Protein AF-A0A9W8I580-F1 (afdb_monomer)

Secondary structure (DSSP, 8-state):
-HHHHHHHHHHHHHHH-GGG--HHHHHHHHHHHHHHHHHHHHHHHHHHTT----HHHHHHHHHHHHHHHHHHHHT-TTHHHHHHHHHHHHHHHHHHHHHHHTT---TTHHHHHHHHHHHHHHHHHHHHHHHHHHHHHHH-TTS--SSPPSS-HHHHHHHHHHHHHHHHHHHHHHIIIIIHHHHHHHHHHH-

pLDDT: mean 85.1, std 6.94, range [49.34, 94.5]

Radius of gyration: 19.3 Å; Cα contacts (8 Å, |Δi|>4): 170; chains: 1; bounding box: 54×37×61 Å

Structure (mmCIF, N/CA/C/O backbone):
data_AF-A0A9W8I580-F1
#
_entry.id   AF-A0A9W8I580-F1
#
loop_
_atom_site.group_PDB
_atom_site.id
_atom_site.type_symbol
_atom_site.label_atom_id
_atom_site.label_alt_id
_atom_site.label_comp_id
_atom_site.label_asym_id
_atom_site.label_entity_id
_atom_site.label_seq_id
_atom_site.pdbx_PDB_ins_code
_atom_site.Cartn_x
_atom_site.Cartn_y
_atom_site.Cartn_z
_atom_site.occupancy
_atom_site.B_iso_or_equiv
_atom_site.auth_seq_id
_atom_site.auth_comp_id
_atom_site.auth_asym_id
_atom_site.auth_atom_id
_atom_site.pdbx_PDB_model_num
ATOM 1 N N . GLU A 1 1 ? -6.697 -6.288 -18.311 1.00 74.56 1 GLU A N 1
ATOM 2 C CA . GLU A 1 1 ? -5.323 -5.741 -18.356 1.00 74.56 1 GLU A CA 1
ATOM 3 C C . GLU A 1 1 ? -4.286 -6.683 -17.742 1.00 74.56 1 GLU A C 1
ATOM 5 O O . GLU A 1 1 ? -3.436 -7.142 -18.479 1.00 74.56 1 GLU A O 1
ATOM 10 N N . LEU A 1 2 ? -4.360 -7.056 -16.457 1.00 78.75 2 LEU A N 1
ATOM 11 C CA . LEU A 1 2 ? -3.293 -7.864 -15.822 1.00 78.75 2 LEU A CA 1
ATOM 12 C C . LEU A 1 2 ? -3.266 -9.352 -16.216 1.00 78.75 2 LEU A C 1
ATOM 14 O O . LEU A 1 2 ? -2.191 -9.916 -16.380 1.00 78.75 2 LEU A O 1
ATOM 18 N N . ALA A 1 3 ? -4.430 -9.987 -16.390 1.00 80.75 3 ALA A N 1
ATOM 19 C CA . ALA A 1 3 ? -4.520 -11.405 -16.752 1.00 80.75 3 ALA A CA 1
ATOM 20 C C . ALA A 1 3 ? -3.724 -11.788 -18.023 1.00 80.75 3 ALA A C 1
ATOM 22 O O . ALA A 1 3 ? -2.933 -12.724 -17.926 1.00 80.75 3 ALA A O 1
ATOM 23 N N . PRO A 1 4 ? -3.850 -11.074 -19.166 1.00 81.62 4 PRO A N 1
ATOM 24 C CA . PRO A 1 4 ? -3.065 -11.394 -20.362 1.00 81.62 4 PRO A CA 1
ATOM 25 C C . PRO A 1 4 ? -1.556 -11.167 -20.169 1.00 81.62 4 PRO A C 1
ATOM 27 O O . PRO A 1 4 ? -0.753 -11.996 -20.585 1.00 81.62 4 PRO A O 1
ATOM 30 N N . ILE A 1 5 ? -1.158 -10.107 -19.450 1.00 81.38 5 ILE A N 1
ATOM 31 C CA . ILE A 1 5 ? 0.258 -9.804 -19.159 1.00 81.38 5 ILE A CA 1
ATOM 32 C C . ILE A 1 5 ? 0.907 -10.948 -18.365 1.00 81.38 5 ILE A C 1
ATOM 34 O O . ILE A 1 5 ? 2.034 -11.354 -18.652 1.00 81.38 5 ILE A O 1
ATOM 38 N N . ILE A 1 6 ? 0.186 -11.491 -17.380 1.00 85.31 6 ILE A N 1
ATOM 39 C CA . ILE A 1 6 ? 0.671 -12.599 -16.550 1.00 85.31 6 ILE A CA 1
ATOM 40 C C . ILE A 1 6 ? 0.696 -13.911 -17.341 1.00 85.31 6 ILE A C 1
ATOM 42 O O . ILE A 1 6 ? 1.641 -14.680 -17.182 1.00 85.31 6 ILE A O 1
ATOM 46 N N . SER A 1 7 ? -0.304 -14.187 -18.184 1.00 82.62 7 SER A N 1
ATOM 47 C CA . SER A 1 7 ? -0.338 -15.436 -18.958 1.00 82.62 7 SER A CA 1
ATOM 48 C C . SER A 1 7 ? 0.733 -15.501 -20.046 1.00 82.62 7 SER A C 1
ATOM 50 O O . SER A 1 7 ? 1.219 -16.588 -20.339 1.00 82.62 7 SER A O 1
ATOM 52 N N . GLU A 1 8 ? 1.105 -14.363 -20.635 1.00 81.31 8 GLU A N 1
ATOM 53 C CA . GLU A 1 8 ? 2.069 -14.306 -21.742 1.00 81.31 8 GLU A CA 1
ATOM 54 C C . GLU A 1 8 ? 3.520 -14.156 -21.262 1.00 81.31 8 GLU A C 1
ATOM 56 O O . GLU A 1 8 ? 4.414 -14.809 -21.796 1.00 81.31 8 GLU A O 1
ATOM 61 N N . GLY A 1 9 ? 3.768 -13.315 -20.250 1.00 76.06 9 GLY A N 1
ATOM 62 C CA . GLY A 1 9 ? 5.119 -13.020 -19.749 1.00 76.06 9 GLY A CA 1
ATOM 63 C C . GLY A 1 9 ? 5.472 -13.682 -18.413 1.00 76.06 9 GLY A C 1
ATOM 64 O O . GLY A 1 9 ? 6.624 -13.634 -17.977 1.00 76.06 9 GLY A O 1
ATOM 65 N N . GLY A 1 10 ? 4.498 -14.288 -17.734 1.00 86.00 10 GLY A N 1
ATOM 66 C CA . GLY A 1 10 ? 4.658 -14.796 -16.376 1.00 86.00 10 GLY A CA 1
ATOM 67 C C . GLY A 1 10 ? 4.646 -13.697 -15.305 1.00 86.00 10 GLY A C 1
ATOM 68 O O . GLY A 1 10 ? 4.608 -12.494 -15.575 1.00 86.00 10 GLY A O 1
ATOM 69 N N . LEU A 1 11 ? 4.695 -14.124 -14.040 1.00 84.12 11 LEU A N 1
ATOM 70 C CA . LEU A 1 11 ? 4.599 -13.223 -12.887 1.00 84.12 11 LEU A CA 1
ATOM 71 C C . LEU A 1 11 ? 5.781 -12.249 -12.795 1.00 84.12 11 LEU A C 1
ATOM 73 O O . LEU A 1 11 ? 5.571 -11.079 -12.496 1.00 84.12 11 LEU A O 1
ATOM 77 N N . PHE A 1 12 ? 7.003 -12.710 -13.086 1.00 83.69 12 PHE A N 1
ATOM 78 C CA . PHE A 1 12 ? 8.205 -11.869 -13.047 1.00 83.69 12 PHE A CA 1
ATOM 79 C C . PHE A 1 12 ? 8.118 -10.711 -14.048 1.00 83.69 12 PHE A C 1
ATOM 81 O O . PHE A 1 12 ? 8.380 -9.562 -13.697 1.00 83.69 12 PHE A O 1
ATOM 88 N N . TYR A 1 13 ? 7.673 -10.989 -15.275 1.00 84.25 13 TYR A N 1
ATOM 89 C CA . TYR A 1 13 ? 7.461 -9.954 -16.281 1.00 84.25 13 TYR A CA 1
ATOM 90 C C . TYR A 1 13 ? 6.399 -8.946 -15.832 1.00 84.25 13 TYR A C 1
ATOM 92 O O . TYR A 1 13 ? 6.620 -7.743 -15.928 1.00 84.25 13 TYR A O 1
ATOM 100 N N . ALA A 1 14 ? 5.287 -9.417 -15.264 1.00 85.00 14 ALA A N 1
ATOM 101 C CA . ALA A 1 14 ? 4.204 -8.548 -14.808 1.00 85.00 14 ALA A CA 1
ATOM 102 C C . ALA A 1 14 ? 4.596 -7.605 -13.652 1.00 85.00 14 ALA A C 1
ATOM 104 O O . ALA A 1 14 ? 3.997 -6.540 -13.515 1.00 85.00 14 ALA A O 1
ATOM 105 N N . ILE A 1 15 ? 5.562 -7.980 -12.805 1.00 86.56 15 ILE A N 1
ATOM 106 C CA . ILE A 1 15 ? 5.993 -7.157 -11.658 1.00 86.56 15 ILE A CA 1
ATOM 107 C C . ILE A 1 15 ? 7.243 -6.315 -11.945 1.00 86.56 15 ILE A C 1
ATOM 109 O O . ILE A 1 15 ? 7.413 -5.268 -11.323 1.00 86.56 15 ILE A O 1
ATOM 113 N N . CYS A 1 16 ? 8.108 -6.749 -12.867 1.00 85.19 16 CYS A N 1
ATOM 114 C CA . CYS A 1 16 ? 9.405 -6.116 -13.120 1.00 85.19 16 CYS A CA 1
ATOM 115 C C . CYS A 1 16 ? 9.553 -5.486 -14.509 1.00 85.19 16 CYS A C 1
ATOM 117 O O . CYS A 1 16 ? 10.443 -4.660 -14.678 1.00 85.19 16 CYS A O 1
ATOM 119 N N . SER A 1 17 ? 8.731 -5.824 -15.504 1.00 84.31 17 SER A N 1
ATOM 120 C CA . SER A 1 17 ? 8.887 -5.251 -16.847 1.00 84.31 17 SER A CA 1
ATOM 121 C C . SER A 1 17 ? 8.301 -3.844 -16.938 1.00 84.31 17 SER A C 1
ATOM 123 O O . SER A 1 17 ? 7.137 -3.651 -16.611 1.00 84.31 17 SER A O 1
ATOM 125 N N . GLU A 1 18 ? 9.045 -2.892 -17.508 1.00 81.31 18 GLU A N 1
ATOM 126 C CA . GLU A 1 18 ? 8.508 -1.562 -17.851 1.00 81.31 18 GLU A CA 1
ATOM 127 C C . GLU A 1 18 ? 7.317 -1.655 -18.811 1.00 81.31 18 GLU A C 1
ATOM 129 O O . GLU A 1 18 ? 6.387 -0.864 -18.737 1.00 81.31 18 GLU A O 1
ATOM 134 N N . LYS A 1 19 ? 7.289 -2.676 -19.676 1.00 82.00 19 LYS A N 1
ATOM 135 C CA . LYS A 1 19 ? 6.177 -2.908 -20.610 1.00 82.00 19 LYS A CA 1
ATOM 136 C C . LYS A 1 19 ? 4.892 -3.357 -19.911 1.00 82.00 19 LYS A C 1
ATOM 138 O O . LYS A 1 19 ? 3.821 -3.277 -20.509 1.00 82.00 19 LYS A O 1
ATOM 143 N N . ALA A 1 20 ? 4.981 -3.818 -18.660 1.00 82.75 20 ALA A N 1
ATOM 144 C CA . ALA A 1 20 ? 3.804 -4.080 -17.841 1.00 82.75 20 ALA A CA 1
ATOM 145 C C . ALA A 1 20 ? 3.139 -2.772 -17.373 1.00 82.75 20 ALA A C 1
ATOM 147 O O . ALA A 1 20 ? 1.947 -2.778 -17.063 1.00 82.75 20 ALA A O 1
ATOM 148 N N . TRP A 1 21 ? 3.859 -1.644 -17.376 1.00 81.69 21 TRP A N 1
ATOM 149 C CA . TRP A 1 21 ? 3.296 -0.317 -17.140 1.00 81.69 21 TRP A CA 1
ATOM 150 C C . TRP A 1 21 ? 2.578 0.193 -18.395 1.00 81.69 21 TRP A C 1
ATOM 152 O O . TRP A 1 21 ? 3.145 0.849 -19.265 1.00 81.69 21 TRP A O 1
ATOM 162 N N . THR A 1 22 ? 1.296 -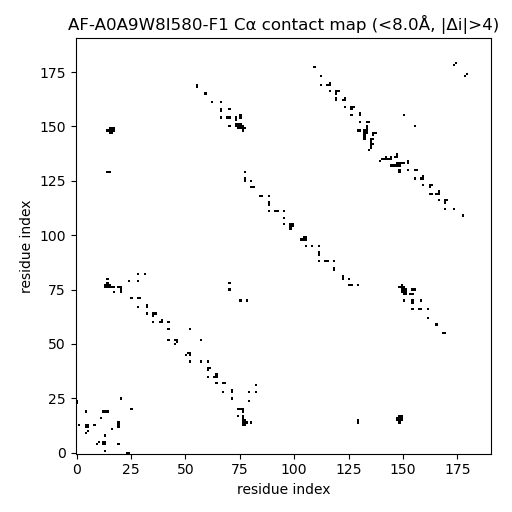0.141 -18.514 1.00 85.94 22 THR A N 1
ATOM 163 C CA . THR A 1 22 ? 0.453 0.329 -19.622 1.00 85.94 22 THR A CA 1
ATOM 164 C C . THR A 1 22 ? -0.262 1.629 -19.259 1.00 85.94 22 THR A C 1
ATOM 166 O O . THR A 1 22 ? -0.607 1.850 -18.099 1.00 85.94 22 THR A O 1
ATOM 169 N N . GLN A 1 23 ? -0.612 2.443 -20.263 1.00 87.06 23 GLN A N 1
ATOM 170 C CA . GLN A 1 23 ? -1.395 3.674 -20.064 1.00 87.06 23 GLN A CA 1
ATOM 171 C C . GLN A 1 23 ? -2.694 3.431 -19.274 1.00 87.06 23 GLN A C 1
ATOM 173 O O . GLN A 1 23 ? -3.116 4.258 -18.471 1.00 87.06 23 GLN A O 1
ATOM 178 N N . ARG A 1 24 ? -3.346 2.280 -19.489 1.00 86.88 24 ARG A N 1
ATOM 179 C CA . ARG A 1 24 ? -4.569 1.909 -18.764 1.00 86.88 24 ARG A CA 1
ATOM 180 C C . ARG A 1 24 ? -4.293 1.686 -17.277 1.00 86.88 24 ARG A C 1
ATOM 182 O O . ARG A 1 24 ? -5.074 2.144 -16.450 1.00 86.88 24 ARG A O 1
ATOM 189 N N . LEU A 1 25 ? -3.199 1.001 -16.938 1.00 85.88 25 LEU A N 1
ATOM 190 C CA . LEU A 1 25 ? -2.793 0.784 -15.547 1.00 85.88 25 LEU A CA 1
ATOM 191 C C . LEU A 1 25 ? -2.363 2.087 -14.876 1.00 85.88 25 LEU A C 1
ATOM 193 O O . LEU A 1 25 ? -2.750 2.325 -13.738 1.00 85.88 25 LEU A O 1
ATOM 197 N N . GLU A 1 26 ? -1.665 2.962 -15.594 1.00 87.88 26 GLU A N 1
ATOM 198 C CA . GLU A 1 26 ? -1.301 4.287 -15.093 1.00 87.88 26 GLU A CA 1
ATOM 199 C C . GLU A 1 26 ? -2.533 5.121 -14.722 1.00 87.88 26 GLU A C 1
ATOM 201 O O . GLU A 1 26 ? -2.600 5.672 -13.623 1.00 87.88 26 GLU A O 1
ATOM 206 N N . VAL A 1 27 ? -3.558 5.138 -15.583 1.00 89.50 27 VAL A N 1
ATOM 207 C CA . VAL A 1 27 ? -4.835 5.803 -15.278 1.00 89.50 27 VAL A CA 1
ATOM 208 C C . VAL A 1 27 ? -5.489 5.191 -14.037 1.00 89.50 27 VAL A C 1
ATOM 210 O O . VAL A 1 27 ? -5.967 5.925 -13.175 1.00 89.50 27 VAL A O 1
ATOM 213 N N . LEU A 1 28 ? -5.484 3.862 -13.893 1.00 88.62 28 LEU A N 1
ATOM 214 C CA . LEU A 1 28 ? -6.022 3.200 -12.699 1.00 88.62 28 LEU A CA 1
ATOM 215 C C . LEU A 1 28 ? -5.241 3.565 -11.428 1.00 88.62 28 LEU A C 1
ATOM 217 O O . LEU A 1 28 ? -5.849 3.797 -10.381 1.00 88.62 28 LEU A O 1
ATOM 221 N N . TYR A 1 29 ? -3.915 3.663 -11.502 1.00 88.75 29 TYR A N 1
ATOM 222 C CA . TYR A 1 29 ? -3.089 4.091 -10.374 1.00 88.75 29 TYR A CA 1
ATOM 223 C C . TYR A 1 29 ? -3.323 5.555 -10.015 1.00 88.75 29 TYR A C 1
ATOM 225 O O . TYR A 1 29 ? -3.411 5.885 -8.831 1.00 88.75 29 TYR A O 1
ATOM 233 N N . TYR A 1 30 ? -3.492 6.416 -11.016 1.00 88.81 30 TYR A N 1
ATOM 234 C CA . TYR A 1 30 ? -3.851 7.812 -10.815 1.00 88.81 30 TYR A CA 1
ATOM 235 C C . TYR A 1 30 ? -5.229 7.953 -10.148 1.00 88.81 30 TYR A C 1
ATOM 237 O O . TYR A 1 30 ? -5.379 8.690 -9.174 1.00 88.81 30 TYR A O 1
ATOM 245 N N . LEU A 1 31 ? -6.230 7.181 -10.583 1.00 89.38 31 LEU A N 1
ATOM 246 C CA . LEU A 1 31 ? -7.548 7.143 -9.934 1.00 89.38 31 LEU A CA 1
ATOM 247 C C . LEU A 1 31 ? -7.471 6.632 -8.485 1.00 89.38 31 LEU A C 1
ATOM 249 O O . LEU A 1 31 ? -8.118 7.185 -7.590 1.00 89.38 31 LEU A O 1
ATOM 253 N N . ASN A 1 32 ? -6.653 5.608 -8.227 1.00 88.19 32 ASN A N 1
ATOM 254 C CA . ASN A 1 32 ? -6.391 5.136 -6.869 1.00 88.19 32 ASN A CA 1
ATOM 255 C C . ASN A 1 32 ? -5.736 6.235 -6.013 1.00 88.19 32 ASN A C 1
ATOM 257 O O . ASN A 1 32 ? -6.152 6.449 -4.875 1.00 88.19 32 ASN A O 1
ATOM 261 N N . TYR A 1 33 ? -4.778 6.983 -6.566 1.00 89.12 33 TYR A N 1
ATOM 262 C CA . TYR A 1 33 ? -4.170 8.134 -5.897 1.00 89.12 33 TYR A CA 1
ATOM 263 C C . TYR A 1 33 ? -5.204 9.211 -5.534 1.00 89.12 33 TYR A C 1
ATOM 265 O O . TYR A 1 33 ? -5.226 9.673 -4.392 1.00 89.12 33 TYR A O 1
ATOM 273 N N . LEU A 1 34 ? -6.121 9.552 -6.445 1.00 88.88 34 LEU A N 1
ATOM 274 C CA . LEU A 1 34 ? -7.222 10.479 -6.150 1.00 88.88 34 LEU A CA 1
ATOM 275 C C . LEU A 1 34 ? -8.146 9.953 -5.045 1.00 88.88 34 LEU A C 1
ATOM 277 O O . LEU A 1 34 ? -8.584 10.713 -4.184 1.00 88.88 34 LEU A O 1
ATOM 281 N N . THR A 1 35 ? -8.397 8.646 -5.006 1.00 87.25 35 THR A N 1
ATOM 282 C CA . THR A 1 35 ? -9.208 8.040 -3.940 1.00 87.25 35 THR A CA 1
ATOM 283 C C . THR A 1 35 ? -8.541 8.208 -2.570 1.00 87.25 35 THR A C 1
ATOM 285 O O . THR A 1 35 ? -9.230 8.470 -1.586 1.00 87.25 35 THR A O 1
ATOM 288 N N . LYS A 1 36 ? -7.204 8.162 -2.485 1.00 86.50 36 LYS A N 1
ATOM 289 C CA . LYS A 1 36 ? -6.481 8.420 -1.224 1.00 86.50 36 LYS A CA 1
ATOM 290 C C . LYS A 1 36 ? -6.636 9.857 -0.725 1.00 86.50 36 LYS A C 1
ATOM 292 O O . LYS A 1 36 ? -6.676 10.064 0.487 1.00 86.50 36 LYS A O 1
ATOM 297 N N . TRP A 1 37 ? -6.794 10.833 -1.620 1.00 85.69 37 TRP A N 1
ATOM 298 C CA . TRP A 1 37 ? -7.156 12.201 -1.231 1.00 85.69 37 TRP A CA 1
ATOM 299 C C . TRP A 1 37 ? -8.539 12.271 -0.589 1.00 85.69 37 TRP A C 1
ATOM 301 O O . TRP A 1 37 ? -8.699 12.931 0.436 1.00 85.69 37 TRP A O 1
ATOM 311 N N . VAL A 1 38 ? -9.515 11.549 -1.140 1.00 86.12 38 VAL A N 1
ATOM 312 C CA . VAL A 1 38 ? -10.865 11.472 -0.562 1.00 86.12 38 VAL A CA 1
ATOM 313 C C . VAL A 1 38 ? -10.829 10.817 0.825 1.00 86.12 38 VAL A C 1
ATOM 315 O O . VAL A 1 38 ? -11.363 11.383 1.776 1.00 86.12 38 VAL A O 1
ATOM 318 N N . GLU A 1 39 ? -10.114 9.697 0.989 1.00 82.12 39 GLU A N 1
ATOM 319 C CA . GLU A 1 39 ? -9.954 9.042 2.303 1.00 82.12 39 GLU A CA 1
ATOM 320 C C . GLU A 1 39 ? -9.253 9.952 3.335 1.00 82.12 39 GLU A C 1
ATOM 322 O O . GLU A 1 39 ? -9.547 9.921 4.535 1.00 82.12 39 GLU A O 1
ATOM 327 N N . PHE A 1 40 ? -8.313 10.790 2.889 1.00 82.75 40 PHE A N 1
ATOM 328 C CA . PHE A 1 40 ? -7.654 11.755 3.765 1.00 82.75 40 PHE A CA 1
ATOM 329 C C . PHE A 1 40 ? -8.613 12.862 4.224 1.00 82.75 40 PHE A C 1
ATOM 331 O O . PHE A 1 40 ? -8.595 13.249 5.394 1.00 82.75 40 PHE A O 1
ATOM 338 N N . ILE A 1 41 ? -9.495 13.332 3.339 1.00 84.56 41 ILE A N 1
ATOM 339 C CA . ILE A 1 41 ? -10.524 14.324 3.674 1.00 84.56 41 ILE A CA 1
ATOM 340 C C . ILE A 1 41 ? -11.454 13.800 4.783 1.00 84.56 41 ILE A C 1
ATOM 342 O O . ILE A 1 41 ? -11.768 14.549 5.712 1.00 84.56 41 ILE A O 1
ATOM 346 N N . ASP A 1 42 ? -11.810 12.513 4.779 1.00 79.81 42 ASP A N 1
ATOM 347 C CA . ASP A 1 42 ? -12.584 11.901 5.872 1.00 79.81 42 ASP A CA 1
ATOM 348 C C . ASP A 1 42 ? -11.856 11.997 7.222 1.00 79.81 42 ASP A C 1
ATOM 350 O O . ASP A 1 42 ? -12.458 12.311 8.258 1.00 79.81 42 ASP A O 1
ATOM 354 N N . THR A 1 43 ? -10.536 11.800 7.209 1.00 82.62 43 THR A N 1
ATOM 355 C CA . THR A 1 43 ? -9.686 11.954 8.398 1.00 82.62 43 THR A CA 1
ATOM 356 C C . THR A 1 43 ? -9.696 13.402 8.897 1.00 82.62 43 THR A C 1
ATOM 358 O O . THR A 1 43 ? -9.831 13.639 10.103 1.00 82.62 43 THR A O 1
ATOM 361 N N . VAL A 1 44 ? -9.616 14.378 7.985 1.00 81.88 44 VAL A N 1
ATOM 362 C CA . VAL A 1 44 ? -9.698 15.813 8.311 1.00 81.88 44 VAL A CA 1
ATOM 363 C C . VAL A 1 44 ? -11.056 16.148 8.931 1.00 81.88 44 VAL A C 1
ATOM 365 O O . VAL A 1 44 ? -11.106 16.792 9.980 1.00 81.88 44 VAL A O 1
ATOM 368 N N . PHE A 1 45 ? -12.164 15.656 8.371 1.00 82.06 45 PHE A N 1
ATOM 369 C CA . PHE A 1 45 ? -13.495 15.873 8.948 1.00 82.06 45 PHE A CA 1
ATOM 370 C C . PHE A 1 45 ? -13.641 15.275 10.353 1.00 82.06 45 PHE A C 1
ATOM 372 O O . PHE A 1 45 ? -14.243 15.898 11.235 1.00 82.06 45 PHE A O 1
ATOM 379 N N . LEU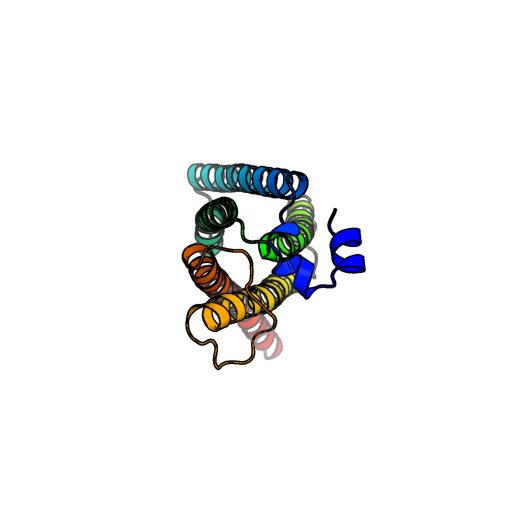 A 1 46 ? -13.080 14.089 10.598 1.00 81.00 46 LEU A N 1
ATOM 380 C CA . LEU A 1 46 ? -13.072 13.473 11.928 1.00 81.00 46 LEU A CA 1
ATOM 381 C C . LEU A 1 46 ? -12.215 14.260 12.931 1.00 81.00 46 LEU A C 1
ATOM 383 O O . LEU A 1 46 ? -12.627 14.409 14.088 1.00 81.00 46 LEU A O 1
ATOM 387 N N . ALA A 1 47 ? -11.080 14.808 12.484 1.00 82.50 47 ALA A N 1
ATOM 388 C CA . ALA A 1 47 ? -10.239 15.697 13.285 1.00 82.50 47 ALA A CA 1
ATOM 389 C C . ALA A 1 47 ? -11.000 16.973 13.678 1.00 82.50 47 ALA A C 1
ATOM 391 O O . ALA A 1 47 ? -11.042 17.334 14.856 1.00 82.50 47 ALA A O 1
ATOM 392 N N . LEU A 1 48 ? -11.675 17.610 12.713 1.00 81.88 48 LEU A N 1
ATOM 393 C CA . LEU A 1 48 ? -12.490 18.811 12.933 1.00 81.88 48 LEU A CA 1
ATOM 394 C C . LEU A 1 48 ? -13.653 18.549 13.901 1.00 81.88 48 LEU A C 1
ATOM 396 O O . LEU A 1 48 ? -13.969 19.392 14.740 1.00 81.88 48 LEU A O 1
ATOM 400 N N . LYS A 1 49 ? -14.244 17.348 13.863 1.00 82.56 49 LYS A N 1
ATOM 401 C CA . LYS A 1 49 ? -15.276 16.901 14.818 1.00 82.56 49 LYS A CA 1
ATOM 402 C C . LYS A 1 49 ? -14.725 16.490 16.193 1.00 82.56 49 LYS A C 1
ATOM 404 O O . LYS A 1 49 ? -15.484 15.956 17.005 1.00 82.56 49 LYS A O 1
ATOM 409 N N . LYS A 1 50 ? -13.431 16.709 16.464 1.00 77.81 50 LYS A N 1
ATOM 410 C CA . LYS A 1 50 ? -12.730 16.344 17.711 1.00 77.81 50 LYS A CA 1
ATOM 411 C C . LYS A 1 50 ? -12.931 14.878 18.117 1.00 77.81 50 LYS A C 1
ATOM 413 O O . LYS A 1 50 ? -12.952 14.548 19.305 1.00 77.81 50 LYS A O 1
ATOM 418 N N . LYS A 1 51 ? -13.111 13.975 17.147 1.00 73.81 51 LYS A N 1
ATOM 419 C CA . LYS A 1 51 ? -13.177 12.536 17.428 1.00 73.81 51 LYS A CA 1
ATOM 420 C C . LYS A 1 51 ? -11.756 12.019 17.687 1.00 73.81 51 LYS A C 1
ATOM 422 O O . LYS A 1 51 ? -10.827 12.474 17.025 1.00 73.81 51 LYS A O 1
ATOM 427 N N . PRO A 1 52 ? -11.557 11.083 18.635 1.00 71.31 52 PRO A N 1
ATOM 428 C CA . PRO A 1 52 ? -10.229 10.553 18.919 1.00 71.31 52 PRO A CA 1
ATOM 429 C C . PRO A 1 52 ? -9.717 9.776 17.702 1.00 71.31 52 PRO A C 1
ATOM 431 O O . PRO A 1 52 ? -10.183 8.673 17.412 1.00 71.31 52 PRO A O 1
ATOM 434 N N . LEU A 1 53 ? -8.762 10.363 16.985 1.00 75.88 53 LEU A N 1
ATOM 435 C CA . LEU A 1 53 ? -8.085 9.719 15.869 1.00 75.88 53 LEU A CA 1
ATOM 436 C C . LEU A 1 53 ? -6.960 8.836 16.399 1.00 75.88 53 LEU A C 1
ATOM 438 O O . LEU A 1 53 ? -6.134 9.258 17.208 1.00 75.88 53 LEU A O 1
ATOM 442 N N . GLN A 1 54 ? -6.917 7.590 15.937 1.00 79.88 54 GLN A N 1
ATOM 443 C CA . GLN A 1 54 ? -5.789 6.719 16.236 1.00 79.88 54 GLN A CA 1
ATOM 444 C C . GLN A 1 54 ? -4.575 7.184 15.432 1.00 79.88 54 GLN A C 1
ATOM 446 O O . GLN A 1 54 ? -4.682 7.398 14.227 1.00 79.88 54 GLN A O 1
ATOM 451 N N . PHE A 1 55 ? -3.411 7.271 16.079 1.00 81.12 55 PHE A N 1
ATOM 452 C CA . PHE A 1 55 ? -2.151 7.613 15.410 1.00 81.12 55 PHE A CA 1
ATOM 453 C C . PHE A 1 55 ? -1.906 6.757 14.156 1.00 81.12 55 PHE A C 1
ATOM 455 O O . PHE A 1 55 ? -1.562 7.295 13.112 1.00 81.12 55 PHE A O 1
ATOM 462 N N . LEU A 1 56 ? -2.176 5.444 14.241 1.00 83.50 56 LEU A N 1
ATOM 463 C CA . LEU A 1 56 ? -2.062 4.504 13.119 1.00 83.50 56 LEU A CA 1
ATOM 464 C C . LEU A 1 56 ? -2.851 4.969 11.888 1.00 83.50 56 LEU A C 1
ATOM 466 O O . LEU A 1 56 ? -2.354 4.873 10.775 1.00 83.50 56 LEU A O 1
ATOM 470 N N . HIS A 1 57 ? -4.067 5.475 12.095 1.00 83.25 57 HIS A N 1
ATOM 471 C CA . HIS A 1 57 ? -4.951 5.897 11.016 1.00 83.25 57 HIS A CA 1
ATOM 472 C C . HIS A 1 57 ? -4.392 7.133 10.306 1.00 83.25 57 HIS A C 1
ATOM 474 O O . HIS A 1 57 ? -4.200 7.105 9.095 1.00 83.25 57 HIS A O 1
ATOM 480 N N . VAL A 1 58 ? -4.033 8.177 11.059 1.00 84.56 58 VAL A N 1
ATOM 481 C CA . VAL A 1 58 ? -3.468 9.409 10.482 1.00 84.56 58 VAL A CA 1
ATOM 482 C C . VAL A 1 58 ? -2.129 9.127 9.797 1.00 84.56 58 VAL A C 1
ATOM 484 O O . VAL A 1 58 ? -1.921 9.536 8.661 1.00 84.56 58 VAL A O 1
ATOM 487 N N . TYR A 1 59 ? -1.243 8.372 10.452 1.00 87.56 59 TYR A N 1
ATOM 488 C CA . TYR A 1 59 ? 0.059 7.998 9.897 1.00 87.56 59 TYR A CA 1
ATOM 489 C C . TYR A 1 59 ? -0.082 7.215 8.583 1.00 87.56 59 TYR A C 1
ATOM 491 O O . TYR A 1 59 ? 0.603 7.510 7.603 1.00 87.56 59 TYR A O 1
ATOM 499 N N . HIS A 1 60 ? -1.003 6.251 8.540 1.00 87.19 60 HIS A N 1
ATOM 500 C CA . HIS A 1 60 ? -1.272 5.467 7.341 1.00 87.19 60 HIS A CA 1
ATOM 501 C C . HIS A 1 60 ? -1.849 6.328 6.210 1.00 87.19 60 HIS A C 1
ATOM 503 O O . HIS A 1 60 ? -1.294 6.311 5.116 1.00 87.19 60 HIS A O 1
ATOM 509 N N . HIS A 1 61 ? -2.909 7.110 6.448 1.00 86.75 61 HIS A N 1
ATOM 510 C CA . HIS A 1 61 ? -3.549 7.897 5.384 1.00 86.75 61 HIS A CA 1
ATOM 511 C C . HIS A 1 61 ? -2.625 8.975 4.804 1.00 86.75 61 HIS A C 1
ATOM 513 O O . HIS A 1 61 ? -2.561 9.116 3.582 1.00 86.75 61 HIS A O 1
ATOM 519 N N . THR A 1 62 ? -1.847 9.671 5.639 1.00 86.56 62 THR A N 1
ATOM 520 C CA . THR A 1 62 ? -0.900 10.686 5.154 1.00 86.56 62 THR A CA 1
ATOM 521 C C . THR A 1 62 ? 0.233 10.056 4.349 1.00 86.56 62 THR A C 1
ATOM 523 O O . THR A 1 62 ? 0.525 10.497 3.240 1.00 86.56 62 THR A O 1
ATOM 526 N N . LEU A 1 63 ? 0.878 9.005 4.868 1.00 89.25 63 LEU A N 1
ATOM 527 C CA . LEU A 1 63 ? 2.043 8.434 4.187 1.00 89.25 63 LEU A CA 1
ATOM 528 C C . LEU A 1 63 ? 1.673 7.543 2.996 1.00 89.25 63 LEU A C 1
ATOM 530 O O . LEU A 1 63 ? 2.462 7.450 2.062 1.00 89.25 63 LEU A O 1
ATOM 534 N N . THR A 1 64 ? 0.465 6.971 2.955 1.00 86.88 64 THR A N 1
ATOM 535 C CA . THR A 1 64 ? -0.014 6.211 1.785 1.00 86.88 64 THR A CA 1
ATOM 536 C C . THR A 1 64 ? -0.234 7.136 0.589 1.00 86.88 64 THR A C 1
ATOM 538 O O . THR A 1 64 ? 0.028 6.742 -0.546 1.00 86.88 64 THR A O 1
ATOM 541 N N . MET A 1 65 ? -0.658 8.382 0.826 1.00 87.38 65 MET A N 1
ATOM 542 C CA . MET A 1 65 ? -0.753 9.403 -0.221 1.00 87.38 65 MET A CA 1
ATOM 543 C C . MET A 1 65 ? 0.627 9.729 -0.803 1.00 87.38 65 MET A C 1
ATOM 545 O O . MET A 1 65 ? 0.797 9.709 -2.022 1.00 87.38 65 MET A O 1
ATOM 549 N N . VAL A 1 66 ? 1.616 9.977 0.063 1.00 88.44 66 VAL A N 1
ATOM 550 C CA . VAL A 1 66 ? 2.999 10.247 -0.363 1.00 88.44 66 VAL A CA 1
ATOM 551 C C . VAL A 1 66 ? 3.575 9.043 -1.108 1.00 88.44 66 VAL A C 1
ATOM 553 O O . VAL A 1 66 ? 4.194 9.214 -2.152 1.00 88.44 66 VAL A O 1
ATOM 556 N N . LEU A 1 67 ? 3.314 7.825 -0.627 1.00 88.62 67 LEU A N 1
ATOM 557 C CA . LEU A 1 67 ? 3.722 6.592 -1.294 1.00 88.62 67 LEU A CA 1
ATOM 558 C C . LEU A 1 67 ? 3.129 6.482 -2.700 1.00 88.62 67 LEU A C 1
ATOM 560 O O . LEU A 1 67 ? 3.861 6.238 -3.649 1.00 88.62 67 LEU A O 1
ATOM 564 N N . CYS A 1 68 ? 1.823 6.687 -2.865 1.00 88.19 68 CYS A N 1
ATOM 565 C CA . CYS A 1 68 ? 1.200 6.605 -4.187 1.00 88.19 68 CYS A CA 1
ATOM 566 C C . CYS A 1 68 ? 1.800 7.638 -5.155 1.00 88.19 68 CYS A C 1
ATOM 568 O O . CYS A 1 68 ? 2.047 7.310 -6.311 1.00 88.19 68 CYS A O 1
ATOM 570 N N . PHE A 1 69 ? 2.099 8.851 -4.676 1.00 88.12 69 PHE A N 1
ATOM 571 C CA . PHE A 1 69 ? 2.762 9.879 -5.479 1.00 88.12 69 PHE A CA 1
ATOM 572 C C . PHE A 1 69 ? 4.178 9.466 -5.908 1.00 88.12 69 PHE A C 1
ATOM 574 O O . PHE A 1 69 ? 4.531 9.615 -7.078 1.00 88.12 69 PHE A O 1
ATOM 581 N N . THR A 1 70 ? 4.992 8.921 -4.999 1.00 87.12 70 THR A N 1
ATOM 582 C CA . THR A 1 70 ? 6.353 8.479 -5.347 1.00 87.12 70 THR A CA 1
ATOM 583 C C . THR A 1 70 ? 6.346 7.276 -6.288 1.00 87.12 70 THR A C 1
ATOM 585 O O . THR A 1 70 ? 7.160 7.239 -7.205 1.00 87.12 70 THR A O 1
ATOM 588 N N . GLN A 1 71 ? 5.403 6.338 -6.141 1.00 85.94 71 GLN A N 1
ATOM 589 C CA . GLN A 1 71 ? 5.281 5.191 -7.052 1.00 85.94 71 GLN A CA 1
ATOM 590 C C . GLN A 1 71 ? 4.790 5.581 -8.455 1.00 85.94 71 GLN A C 1
ATOM 592 O O . GLN A 1 71 ? 5.272 5.017 -9.436 1.00 85.94 71 GLN A O 1
ATOM 597 N N . LEU A 1 72 ? 3.868 6.548 -8.563 1.00 85.94 72 LEU A N 1
ATOM 598 C CA . LEU A 1 72 ? 3.412 7.090 -9.851 1.00 85.94 72 LEU A CA 1
ATOM 599 C C . LEU A 1 72 ? 4.563 7.758 -10.610 1.00 85.94 72 LEU A C 1
ATOM 601 O O . LEU A 1 72 ? 4.785 7.440 -11.772 1.00 85.94 72 LEU A O 1
ATOM 605 N N . ASN A 1 73 ? 5.342 8.614 -9.941 1.00 86.69 73 ASN A N 1
ATOM 606 C CA . ASN A 1 73 ? 6.515 9.245 -10.558 1.00 86.69 73 ASN A CA 1
ATOM 607 C C . ASN A 1 73 ? 7.650 8.247 -10.836 1.00 86.69 73 ASN A C 1
ATOM 609 O O . ASN A 1 73 ? 8.424 8.436 -11.768 1.00 86.69 73 ASN A O 1
ATOM 613 N N . GLY A 1 74 ? 7.762 7.194 -10.021 1.00 81.62 74 GLY A N 1
ATOM 614 C CA . GLY A 1 74 ? 8.778 6.156 -10.160 1.00 81.62 74 GLY A CA 1
ATOM 615 C C . GLY A 1 74 ? 8.474 5.109 -11.231 1.00 81.62 74 GLY A C 1
ATOM 616 O O . GLY A 1 74 ? 9.344 4.287 -11.504 1.00 81.62 74 GLY A O 1
ATOM 617 N N . THR A 1 75 ? 7.279 5.110 -11.839 1.00 83.81 75 THR A N 1
ATOM 618 C CA . THR A 1 75 ? 6.825 4.096 -12.820 1.00 83.81 75 THR A CA 1
ATOM 619 C C . THR A 1 75 ? 7.021 2.653 -12.333 1.00 83.81 75 THR A C 1
ATOM 621 O O . THR A 1 75 ? 7.390 1.742 -13.079 1.00 83.81 75 THR A O 1
ATOM 624 N N . THR A 1 76 ? 6.808 2.426 -11.036 1.00 83.31 76 THR A N 1
ATOM 625 C CA . THR A 1 76 ? 7.131 1.142 -10.409 1.00 83.31 76 THR A CA 1
ATOM 626 C C . THR A 1 76 ? 6.077 0.096 -10.760 1.00 83.31 76 THR A C 1
ATOM 628 O O . THR A 1 76 ? 4.958 0.116 -10.235 1.00 83.31 76 THR A O 1
ATOM 631 N N . SER A 1 77 ? 6.436 -0.864 -11.613 1.00 82.38 77 SER A N 1
ATOM 632 C CA . SER A 1 77 ? 5.486 -1.851 -12.150 1.00 82.38 77 SER A CA 1
ATOM 633 C C . SER A 1 77 ? 4.910 -2.792 -11.087 1.00 82.38 77 SER A C 1
ATOM 635 O O . SER A 1 77 ? 3.755 -3.186 -11.199 1.00 82.38 77 SER A O 1
ATOM 637 N N . VAL A 1 78 ? 5.627 -3.059 -9.988 1.00 87.88 78 VAL A N 1
ATOM 638 C CA . VAL A 1 78 ? 5.134 -3.881 -8.859 1.00 87.88 78 VAL A CA 1
ATOM 639 C C . VAL A 1 78 ? 3.899 -3.289 -8.153 1.00 87.88 78 VAL A C 1
ATOM 641 O O . VAL A 1 78 ? 3.205 -3.992 -7.414 1.00 87.88 78 VAL A O 1
ATOM 644 N N . SER A 1 79 ? 3.586 -2.008 -8.388 1.00 86.50 79 SER A N 1
ATOM 645 C CA . SER A 1 79 ? 2.521 -1.279 -7.689 1.00 86.50 79 SER A CA 1
ATOM 646 C C . SER A 1 79 ? 1.134 -1.909 -7.842 1.00 86.50 79 SER A C 1
ATOM 648 O O . SER A 1 79 ? 0.337 -1.809 -6.909 1.00 86.50 79 SER A O 1
ATOM 650 N N . TRP A 1 80 ? 0.819 -2.596 -8.953 1.00 86.81 80 TRP A N 1
ATOM 651 C CA . TRP A 1 80 ? -0.503 -3.229 -9.102 1.00 86.81 80 TRP A CA 1
ATOM 652 C C . TRP A 1 80 ? -0.754 -4.302 -8.049 1.00 86.81 80 TRP A C 1
ATOM 654 O O . TRP A 1 80 ? -1.903 -4.444 -7.633 1.00 86.81 80 TRP A O 1
ATOM 664 N N . VAL A 1 81 ? 0.270 -5.054 -7.625 1.00 89.19 81 VAL A N 1
ATOM 665 C CA . VAL A 1 81 ? 0.114 -6.124 -6.626 1.00 89.19 81 VAL A CA 1
ATOM 666 C C . VAL A 1 81 ? -0.364 -5.501 -5.320 1.00 89.19 81 VAL A C 1
ATOM 668 O O . VAL A 1 81 ? -1.421 -5.866 -4.802 1.00 89.19 81 VAL A O 1
ATOM 671 N N . VAL A 1 82 ? 0.361 -4.472 -4.874 1.00 90.25 82 VAL A N 1
ATOM 672 C CA . VAL A 1 82 ? 0.083 -3.729 -3.641 1.00 90.25 82 VAL A CA 1
ATOM 673 C C . VAL A 1 82 ? -1.282 -3.046 -3.710 1.00 90.25 82 VAL A C 1
ATOM 675 O O . VAL A 1 82 ? -2.081 -3.153 -2.783 1.00 90.25 82 VAL A O 1
ATOM 678 N N . ILE A 1 83 ? -1.595 -2.373 -4.821 1.00 89.88 83 ILE A N 1
ATOM 679 C CA . ILE A 1 83 ? -2.869 -1.661 -4.996 1.00 89.88 83 ILE A CA 1
ATOM 680 C C . ILE A 1 83 ? -4.042 -2.645 -5.022 1.00 89.88 83 ILE A C 1
ATOM 682 O O . ILE A 1 83 ? -5.032 -2.433 -4.326 1.00 89.88 83 ILE A O 1
ATOM 686 N N . THR A 1 84 ? -3.938 -3.741 -5.775 1.00 90.12 84 THR A N 1
ATOM 687 C CA . THR A 1 84 ? -5.024 -4.727 -5.903 1.00 90.12 84 THR A CA 1
ATOM 688 C C . THR A 1 84 ? -5.314 -5.398 -4.563 1.00 90.12 84 THR A C 1
ATOM 690 O O . THR A 1 84 ? -6.477 -5.493 -4.161 1.00 90.12 84 THR A O 1
ATOM 693 N N . LEU A 1 85 ? -4.268 -5.816 -3.841 1.00 91.75 85 LEU A N 1
ATOM 694 C CA . LEU A 1 85 ? -4.417 -6.400 -2.510 1.00 91.75 85 LEU A CA 1
ATOM 695 C C . LEU A 1 85 ? -4.972 -5.373 -1.518 1.00 91.75 85 LEU A C 1
ATOM 697 O O . LEU A 1 85 ? -5.921 -5.690 -0.799 1.00 91.75 85 LEU A O 1
ATOM 701 N N . ASN A 1 86 ? -4.466 -4.134 -1.519 1.00 91.19 86 ASN A N 1
ATOM 702 C CA . ASN A 1 86 ? -4.979 -3.070 -0.655 1.00 91.19 86 ASN A CA 1
ATOM 703 C C . ASN A 1 86 ? -6.469 -2.805 -0.894 1.00 91.19 86 ASN A C 1
ATOM 705 O O . ASN A 1 86 ? -7.233 -2.770 0.069 1.00 91.19 86 ASN A O 1
ATOM 709 N N . LEU A 1 87 ? -6.897 -2.668 -2.152 1.00 89.88 87 LEU A N 1
ATOM 710 C CA . LEU A 1 87 ? -8.299 -2.434 -2.500 1.00 89.88 87 LEU A CA 1
ATOM 711 C C . LEU A 1 87 ? -9.190 -3.596 -2.051 1.00 89.88 87 LEU A C 1
ATOM 713 O O . LEU A 1 87 ? -10.235 -3.360 -1.446 1.00 89.88 87 LEU A O 1
ATOM 717 N N . PHE A 1 88 ? -8.761 -4.842 -2.262 1.00 92.75 88 PHE A N 1
ATOM 718 C CA . PHE A 1 88 ? -9.492 -6.019 -1.787 1.00 92.75 88 PHE A CA 1
ATOM 719 C C . PHE A 1 88 ? -9.671 -6.008 -0.260 1.00 92.75 88 PHE A C 1
ATOM 721 O O . PHE A 1 88 ? -10.786 -6.158 0.248 1.00 92.75 88 PHE A O 1
ATOM 728 N N . VAL A 1 89 ? -8.589 -5.766 0.483 1.00 93.06 89 VAL A N 1
ATOM 729 C CA . VAL A 1 89 ? -8.631 -5.665 1.948 1.00 93.06 89 VAL A CA 1
ATOM 730 C C . VAL A 1 89 ? -9.508 -4.493 2.402 1.00 93.06 89 VAL A C 1
ATOM 732 O O . VAL A 1 89 ? -10.276 -4.635 3.358 1.00 93.06 89 VAL A O 1
ATOM 735 N N . HIS A 1 90 ? -9.428 -3.349 1.718 1.00 90.12 90 HIS A N 1
ATOM 736 C CA . HIS A 1 90 ? -10.243 -2.169 2.005 1.00 90.12 90 HIS A CA 1
ATOM 737 C C . HIS A 1 90 ? -11.732 -2.451 1.800 1.00 90.12 90 HIS A C 1
ATOM 739 O O . HIS A 1 90 ? -12.519 -2.088 2.670 1.00 90.12 90 HIS A O 1
ATOM 745 N N . VAL A 1 91 ? -12.131 -3.154 0.736 1.00 91.88 91 VAL A N 1
ATOM 746 C CA . VAL A 1 91 ? -13.534 -3.560 0.530 1.00 91.88 91 VAL A CA 1
ATOM 747 C C . VAL A 1 91 ? -14.049 -4.358 1.732 1.00 91.88 91 VAL A C 1
ATOM 749 O O . VAL A 1 91 ? -15.100 -4.031 2.286 1.00 91.88 91 VAL A O 1
ATOM 752 N N . VAL A 1 92 ? -13.285 -5.349 2.202 1.00 92.62 92 VAL A N 1
ATOM 753 C CA . VAL A 1 92 ? -13.657 -6.163 3.376 1.00 92.62 92 VAL A CA 1
ATOM 754 C C . VAL A 1 92 ? -13.716 -5.317 4.656 1.00 92.62 92 VAL A C 1
ATOM 756 O O . VAL A 1 92 ? -14.623 -5.479 5.479 1.00 92.62 92 VAL A O 1
ATOM 759 N N . MET A 1 93 ? -12.764 -4.401 4.837 1.00 91.50 93 MET A N 1
ATOM 760 C CA . MET A 1 93 ? -12.669 -3.543 6.019 1.00 91.50 93 MET A CA 1
ATOM 761 C C . MET A 1 93 ? -13.805 -2.511 6.088 1.00 91.50 93 MET A C 1
ATOM 763 O O . MET A 1 93 ? -14.457 -2.391 7.130 1.00 91.50 93 MET A O 1
ATOM 767 N N . TYR A 1 94 ? -14.106 -1.824 4.985 1.00 88.12 94 TYR A N 1
ATOM 768 C CA . TYR A 1 94 ? -15.224 -0.883 4.917 1.00 88.12 94 TYR A CA 1
ATOM 769 C C . TYR A 1 94 ? -16.569 -1.593 5.029 1.00 88.12 94 TYR A C 1
ATOM 771 O O . TYR A 1 94 ? -17.459 -1.088 5.711 1.00 88.12 94 TYR A O 1
ATOM 779 N N . PHE A 1 95 ? -16.710 -2.794 4.460 1.00 90.25 95 PHE A N 1
ATOM 780 C CA . PHE A 1 95 ? -17.908 -3.606 4.665 1.00 90.25 95 PHE A CA 1
ATOM 781 C C . PHE A 1 95 ? -18.119 -3.942 6.150 1.00 90.25 95 PHE A C 1
ATOM 783 O O . PHE A 1 95 ? -19.231 -3.831 6.670 1.00 90.25 95 PHE A O 1
ATOM 790 N N . TYR A 1 96 ? -17.048 -4.267 6.880 1.00 89.88 96 TYR A N 1
ATOM 791 C CA . TYR A 1 96 ? -17.123 -4.445 8.330 1.00 89.88 96 TYR A CA 1
ATOM 792 C C . TYR A 1 96 ? -17.566 -3.157 9.054 1.00 89.88 96 TYR A C 1
ATOM 794 O O . TYR A 1 96 ? -18.390 -3.225 9.970 1.00 89.88 96 TYR A O 1
ATOM 802 N N . TYR A 1 97 ? -17.059 -1.985 8.660 1.00 85.81 97 TYR A N 1
ATOM 803 C CA . TYR A 1 97 ? -17.486 -0.710 9.253 1.00 85.81 97 TYR A CA 1
ATOM 804 C C . TYR A 1 97 ? -18.927 -0.334 8.917 1.00 85.81 97 TYR A C 1
ATOM 806 O O . TYR A 1 97 ? -19.618 0.205 9.783 1.00 85.81 97 TYR A O 1
ATOM 814 N N . PHE A 1 98 ? -19.402 -0.673 7.722 1.00 88.31 98 PHE A N 1
ATOM 815 C CA . PHE A 1 98 ? -20.804 -0.536 7.348 1.00 88.31 98 PHE A CA 1
ATOM 816 C C . PHE A 1 98 ? -21.708 -1.392 8.247 1.00 88.31 98 PHE A C 1
ATOM 818 O O . PHE A 1 98 ? -22.660 -0.887 8.833 1.00 88.31 98 PHE A O 1
ATOM 825 N N . LEU A 1 99 ? -21.370 -2.664 8.472 1.00 89.31 99 LEU A N 1
ATOM 826 C CA . LEU A 1 99 ? -22.130 -3.501 9.410 1.00 89.31 99 LEU A CA 1
ATOM 827 C C . LEU A 1 99 ? -22.129 -2.913 10.831 1.00 89.31 99 LEU A C 1
ATOM 829 O O . LEU A 1 99 ? -23.174 -2.856 11.484 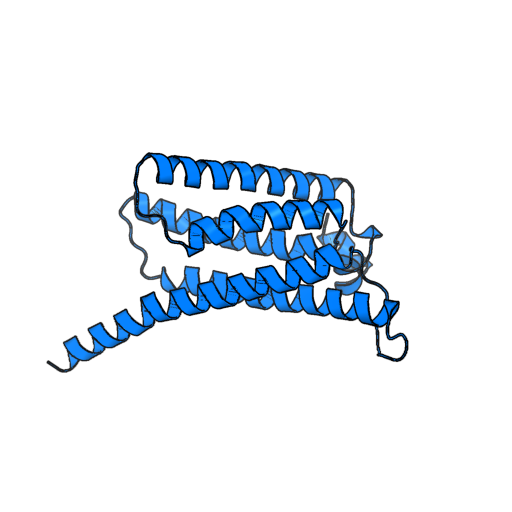1.00 89.31 99 LEU A O 1
ATOM 833 N N . ALA A 1 100 ? -20.976 -2.414 11.285 1.00 85.50 100 ALA A N 1
ATOM 834 C CA . ALA A 1 100 ? -20.844 -1.791 12.597 1.00 85.50 100 ALA A CA 1
ATOM 835 C C . ALA A 1 100 ? -21.690 -0.512 12.743 1.00 85.50 100 ALA A C 1
ATOM 837 O O . ALA A 1 100 ? -22.205 -0.255 13.836 1.00 85.50 100 ALA A O 1
ATOM 838 N N . SER A 1 101 ? -21.869 0.277 11.675 1.00 86.50 101 SER A N 1
ATOM 839 C CA . SER A 1 101 ? -22.743 1.460 11.688 1.00 86.50 101 SER A CA 1
ATOM 840 C C . SER A 1 101 ? -24.228 1.077 11.716 1.00 86.50 101 SER A C 1
ATOM 842 O O . SER A 1 101 ? -25.013 1.742 12.394 1.00 86.50 101 SER A O 1
ATOM 844 N N . CYS A 1 102 ? -24.595 -0.065 11.128 1.00 91.12 102 CYS A N 1
ATOM 845 C CA . CYS A 1 102 ? -25.912 -0.695 11.275 1.00 91.12 102 CYS A CA 1
ATOM 846 C C . CYS A 1 102 ? -26.143 -1.361 12.650 1.00 91.12 102 CYS A C 1
ATOM 848 O O . CYS A 1 102 ? -27.147 -2.045 12.834 1.00 91.12 102 CYS A O 1
ATOM 850 N N . ARG A 1 103 ? -25.236 -1.176 13.624 1.00 87.62 103 ARG A N 1
ATOM 851 C CA . ARG A 1 103 ? -25.246 -1.818 14.958 1.00 87.62 103 ARG A CA 1
ATOM 852 C C . ARG A 1 103 ? -25.135 -3.347 14.933 1.00 87.62 103 ARG A C 1
ATOM 854 O O . ARG A 1 103 ? -25.416 -4.002 15.936 1.00 87.62 103 ARG A O 1
ATOM 861 N N . ILE A 1 104 ? -24.672 -3.917 13.824 1.00 87.38 104 ILE A N 1
ATOM 862 C CA . ILE A 1 104 ? -24.309 -5.330 13.727 1.00 87.38 104 ILE A CA 1
ATOM 863 C C . ILE A 1 104 ? -22.813 -5.415 14.028 1.00 87.38 104 ILE A C 1
ATOM 865 O O . ILE A 1 104 ? -22.006 -4.794 13.347 1.00 87.38 104 ILE A O 1
ATOM 869 N N . TYR A 1 105 ? -22.419 -6.172 15.054 1.00 85.19 105 TYR A N 1
ATOM 870 C CA . TYR A 1 105 ? -21.010 -6.316 15.443 1.00 85.19 105 TYR A CA 1
ATOM 871 C C . TYR A 1 105 ? -20.516 -7.735 15.156 1.00 85.19 105 TYR A C 1
ATOM 873 O O . TYR A 1 105 ? -20.634 -8.611 16.018 1.00 85.19 105 TYR A O 1
ATOM 881 N N . PRO A 1 106 ? -19.944 -7.995 13.965 1.00 84.06 106 PRO A N 1
ATOM 882 C CA . PRO A 1 106 ? -19.477 -9.325 13.628 1.00 84.06 106 PRO A CA 1
ATOM 883 C C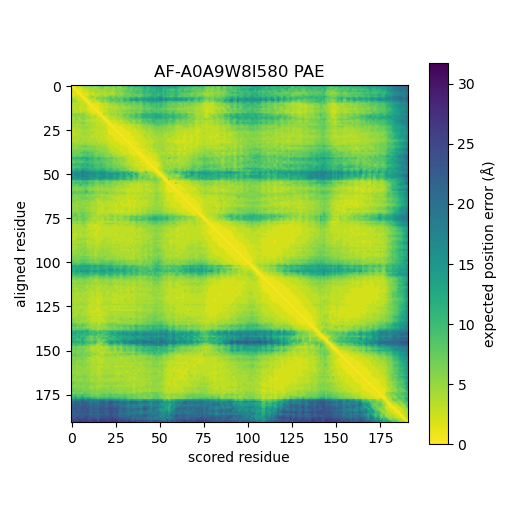 . PRO A 1 106 ? -18.337 -9.772 14.543 1.00 84.06 106 PRO A C 1
ATOM 885 O O . PRO A 1 106 ? -17.370 -9.045 14.793 1.00 84.06 106 PRO A O 1
ATOM 888 N N . TRP A 1 107 ? -18.402 -11.025 14.985 1.00 84.50 107 TRP A N 1
ATOM 889 C CA . TRP A 1 107 ? -17.347 -11.683 15.759 1.00 84.50 107 TRP A CA 1
ATOM 890 C C . TRP A 1 107 ? -16.019 -11.793 14.989 1.00 84.50 107 TRP A C 1
ATOM 892 O O . TRP A 1 107 ? -14.953 -11.902 15.601 1.00 84.50 107 TRP A O 1
ATOM 902 N N . TRP A 1 108 ? -16.059 -11.680 13.656 1.00 85.50 108 TRP A N 1
ATOM 903 C CA . TRP A 1 108 ? -14.892 -11.796 12.788 1.00 85.50 108 TRP A CA 1
ATOM 904 C C . TRP A 1 108 ? -14.023 -10.537 12.663 1.00 85.50 108 TRP A C 1
ATOM 906 O O . TRP A 1 108 ? -13.122 -10.505 11.826 1.00 85.50 108 TRP A O 1
ATOM 916 N N . LYS A 1 109 ? -14.200 -9.521 13.523 1.00 85.56 109 LYS A N 1
ATOM 917 C CA . LYS A 1 109 ? -13.320 -8.330 13.570 1.00 85.56 109 LYS A CA 1
ATOM 918 C C . LYS A 1 109 ? -11.825 -8.691 13.576 1.00 85.56 109 LYS A C 1
ATOM 920 O O . LYS A 1 109 ? -11.017 -8.024 12.937 1.00 85.56 109 LYS A O 1
ATOM 925 N N . LYS A 1 110 ? -11.458 -9.762 14.292 1.00 86.31 110 LYS A N 1
ATOM 926 C CA . LYS A 1 110 ? -10.071 -10.244 14.373 1.00 86.31 110 LYS A CA 1
ATOM 927 C C . LYS A 1 110 ? -9.536 -10.691 13.012 1.00 86.31 110 LYS A C 1
ATOM 929 O O . LYS A 1 110 ? -8.396 -10.370 12.699 1.00 86.31 110 LYS A O 1
ATOM 934 N N . TYR A 1 111 ? -10.353 -11.379 12.215 1.00 89.44 111 TYR A N 1
ATOM 935 C CA . TYR A 1 111 ? -9.955 -11.857 10.892 1.00 89.44 111 TYR A CA 1
ATOM 936 C C . TYR A 1 111 ? -9.729 -10.704 9.917 1.00 89.44 111 TYR A C 1
ATOM 938 O O . TYR A 1 111 ? -8.802 -10.787 9.125 1.00 89.44 111 TYR A O 1
ATOM 946 N N . VAL A 1 112 ? -10.472 -9.596 10.039 1.00 90.88 112 VAL A N 1
ATOM 947 C CA . VAL A 1 112 ? -10.218 -8.379 9.244 1.00 90.88 112 VAL A CA 1
ATOM 948 C C . VAL A 1 112 ? -8.813 -7.833 9.523 1.00 90.88 112 VAL A C 1
ATOM 950 O O . VAL A 1 112 ? -8.050 -7.586 8.596 1.00 90.88 112 VAL A O 1
ATOM 953 N N . THR A 1 113 ? -8.425 -7.712 10.799 1.00 89.25 113 THR A N 1
ATOM 954 C CA . THR A 1 113 ? -7.072 -7.246 11.160 1.00 89.25 113 THR A CA 1
ATOM 955 C C . THR A 1 113 ? -5.986 -8.249 10.755 1.00 89.25 113 THR A C 1
ATOM 957 O O . THR A 1 113 ? -4.906 -7.846 10.336 1.00 89.25 113 THR A O 1
ATOM 960 N N . THR A 1 114 ? -6.247 -9.555 10.862 1.00 91.12 114 THR A N 1
ATOM 961 C CA . THR A 1 114 ? -5.308 -10.585 10.387 1.00 91.12 114 THR A CA 1
ATOM 962 C C . THR A 1 114 ? -5.120 -10.508 8.874 1.00 91.12 114 THR A C 1
ATOM 964 O O . THR A 1 114 ? -3.988 -10.567 8.415 1.00 91.12 114 THR A O 1
ATOM 967 N N . LEU A 1 115 ? -6.197 -10.295 8.117 1.00 93.06 115 LEU A N 1
ATOM 968 C CA . LEU A 1 115 ? -6.163 -10.154 6.664 1.00 93.06 115 LEU A CA 1
ATOM 969 C C . LEU A 1 115 ? -5.357 -8.914 6.231 1.00 93.06 115 LEU A C 1
ATOM 971 O O . LEU A 1 115 ? -4.559 -9.013 5.305 1.00 93.06 115 LEU A O 1
ATOM 975 N N . GLN A 1 116 ? -5.468 -7.794 6.957 1.00 92.38 116 GLN A N 1
ATOM 976 C CA . GLN A 1 116 ? -4.611 -6.611 6.763 1.00 92.38 116 GLN A CA 1
ATOM 977 C C . GLN A 1 116 ? -3.122 -6.916 6.993 1.00 92.38 116 GLN A C 1
ATOM 979 O O . GLN A 1 116 ? -2.278 -6.543 6.186 1.00 92.38 116 GLN A O 1
ATOM 984 N N . ILE A 1 117 ? -2.783 -7.635 8.069 1.00 92.88 117 ILE A N 1
ATOM 985 C CA . ILE A 1 117 ? -1.391 -8.027 8.350 1.00 92.88 117 ILE A CA 1
ATOM 986 C C . ILE A 1 117 ? -0.857 -8.960 7.257 1.00 92.88 117 ILE A C 1
ATOM 988 O O . ILE A 1 117 ? 0.265 -8.779 6.792 1.00 92.88 117 ILE A O 1
ATOM 992 N N . THR A 1 118 ? -1.657 -9.939 6.828 1.00 93.88 118 THR A N 1
ATOM 993 C CA . THR A 1 118 ? -1.283 -10.860 5.749 1.00 93.88 118 THR A CA 1
ATOM 994 C C . THR A 1 118 ? -1.034 -10.119 4.437 1.00 93.88 118 THR A C 1
ATOM 996 O O . THR A 1 118 ? -0.049 -10.423 3.771 1.00 93.88 118 THR A O 1
ATOM 999 N N . GLN A 1 119 ? -1.854 -9.118 4.097 1.00 94.50 119 GLN A N 1
ATOM 1000 C CA . GLN A 1 119 ? -1.623 -8.260 2.930 1.00 94.50 119 GLN A CA 1
ATOM 1001 C C . GLN A 1 119 ? -0.256 -7.566 3.005 1.00 94.50 119 GLN A C 1
ATOM 1003 O O . GLN A 1 119 ? 0.531 -7.713 2.076 1.00 94.50 119 GLN A O 1
ATOM 1008 N N . PHE A 1 120 ? 0.091 -6.921 4.125 1.00 92.94 120 PHE A N 1
ATOM 1009 C CA . PHE A 1 120 ? 1.405 -6.273 4.257 1.00 92.94 120 PHE A CA 1
ATOM 1010 C C . PHE A 1 120 ? 2.589 -7.246 4.152 1.00 92.94 120 PHE A C 1
ATOM 1012 O O . PHE A 1 120 ? 3.631 -6.876 3.617 1.00 92.94 120 PHE A O 1
ATOM 1019 N N . ILE A 1 121 ? 2.450 -8.484 4.640 1.00 94.19 121 ILE A N 1
ATOM 1020 C CA . ILE A 1 121 ? 3.500 -9.509 4.512 1.00 94.19 121 ILE A CA 1
ATOM 1021 C C . ILE A 1 121 ? 3.704 -9.897 3.044 1.00 94.19 121 ILE A C 1
ATOM 1023 O O . ILE A 1 121 ? 4.844 -9.991 2.590 1.00 94.19 121 ILE A O 1
ATOM 1027 N N . ILE A 1 122 ? 2.612 -10.115 2.307 1.00 93.88 122 ILE A N 1
ATOM 1028 C CA . ILE A 1 122 ? 2.670 -10.464 0.883 1.00 93.88 122 ILE A CA 1
ATOM 1029 C C . ILE A 1 122 ? 3.280 -9.304 0.089 1.00 93.88 122 ILE A C 1
ATOM 1031 O O . ILE A 1 122 ? 4.218 -9.524 -0.678 1.00 93.88 122 ILE A O 1
ATOM 1035 N N . ASP A 1 123 ? 2.816 -8.077 0.326 1.00 92.56 123 ASP A N 1
ATOM 1036 C CA . ASP A 1 123 ? 3.316 -6.884 -0.359 1.00 92.56 123 ASP A CA 1
ATOM 1037 C C . ASP A 1 123 ? 4.815 -6.677 -0.123 1.00 92.56 123 ASP A C 1
ATOM 1039 O O . ASP A 1 123 ? 5.561 -6.447 -1.073 1.00 92.56 123 ASP A O 1
ATOM 1043 N N . LEU A 1 124 ? 5.286 -6.822 1.122 1.00 93.00 124 LEU A N 1
ATOM 1044 C CA . LEU A 1 124 ? 6.715 -6.742 1.435 1.00 93.00 124 LEU A CA 1
ATOM 1045 C C . LEU A 1 124 ? 7.527 -7.818 0.716 1.00 93.00 124 LEU A C 1
ATOM 1047 O O . LEU A 1 124 ? 8.624 -7.524 0.250 1.00 93.00 124 LEU A O 1
ATOM 1051 N N . GLY A 1 125 ? 6.996 -9.036 0.586 1.00 93.06 125 GLY A N 1
ATOM 1052 C CA . GLY A 1 125 ? 7.649 -10.102 -0.173 1.00 93.06 125 GLY A CA 1
ATOM 1053 C C . GLY A 1 125 ? 7.913 -9.695 -1.624 1.00 93.06 125 GLY A C 1
ATOM 1054 O O . GLY A 1 125 ? 9.047 -9.788 -2.094 1.00 93.06 125 GLY A O 1
ATOM 1055 N N . PHE A 1 126 ? 6.892 -9.177 -2.312 1.00 91.50 126 PHE A N 1
ATOM 1056 C CA . PHE A 1 126 ? 7.023 -8.710 -3.696 1.00 91.50 126 PHE A CA 1
ATOM 1057 C C . PHE A 1 126 ? 7.914 -7.471 -3.818 1.00 91.50 126 PHE A C 1
ATOM 1059 O O . PHE A 1 126 ? 8.800 -7.432 -4.671 1.00 91.50 126 PHE A O 1
ATOM 1066 N N . VAL A 1 127 ? 7.725 -6.472 -2.955 1.00 90.94 127 VAL A N 1
ATOM 1067 C CA . VAL A 1 127 ? 8.477 -5.212 -3.022 1.00 90.94 127 VAL A CA 1
ATOM 1068 C C . VAL A 1 127 ? 9.958 -5.432 -2.699 1.00 90.94 127 VAL A C 1
ATOM 1070 O O . VAL A 1 127 ? 10.812 -4.903 -3.413 1.00 90.94 127 VAL A O 1
ATOM 1073 N N . TYR A 1 128 ? 10.296 -6.257 -1.701 1.00 92.50 128 TYR A N 1
ATOM 1074 C CA . TYR A 1 128 ? 11.691 -6.611 -1.427 1.00 92.50 128 TYR A CA 1
ATOM 1075 C C . TYR A 1 128 ? 12.313 -7.429 -2.548 1.00 92.50 128 TYR A C 1
ATOM 1077 O O . TYR A 1 128 ? 13.462 -7.175 -2.905 1.00 92.50 128 TYR A O 1
ATOM 1085 N N . PHE A 1 129 ? 11.569 -8.366 -3.135 1.00 91.06 129 PHE A N 1
ATOM 1086 C CA . PHE A 1 129 ? 12.052 -9.135 -4.275 1.00 91.06 129 PHE A CA 1
ATOM 1087 C C . PHE A 1 129 ? 12.390 -8.227 -5.469 1.00 91.06 129 PHE A C 1
ATOM 1089 O O . PHE A 1 129 ? 13.485 -8.335 -6.027 1.00 91.06 129 PHE A O 1
ATOM 1096 N N . CYS A 1 130 ? 11.500 -7.296 -5.830 1.00 89.12 130 CYS A N 1
ATOM 1097 C CA . CYS A 1 130 ? 11.736 -6.342 -6.918 1.00 89.12 130 CYS A CA 1
ATOM 1098 C C . CYS A 1 130 ? 12.882 -5.369 -6.599 1.00 89.12 130 CYS A C 1
ATOM 1100 O O . CYS A 1 130 ? 13.726 -5.115 -7.455 1.00 89.12 130 CYS A O 1
ATOM 1102 N N . THR A 1 131 ? 12.956 -4.871 -5.360 1.00 89.69 131 THR A N 1
ATOM 1103 C CA . THR A 1 131 ? 14.028 -3.963 -4.915 1.00 89.69 131 THR A CA 1
ATOM 1104 C C . THR A 1 131 ? 15.389 -4.657 -4.924 1.00 89.69 131 THR A C 1
ATOM 1106 O O . THR A 1 131 ? 16.371 -4.078 -5.382 1.00 89.69 131 THR A O 1
ATOM 1109 N N . TYR A 1 132 ? 15.451 -5.915 -4.479 1.00 88.94 132 TYR A N 1
ATOM 1110 C CA . TYR A 1 132 ? 16.665 -6.727 -4.545 1.00 88.94 132 TYR A CA 1
ATOM 1111 C C . TYR A 1 132 ? 17.163 -6.859 -5.986 1.00 88.94 132 TYR A C 1
ATOM 1113 O O . TYR A 1 132 ? 18.333 -6.603 -6.245 1.00 88.94 132 TYR A O 1
ATOM 1121 N N . HIS A 1 133 ? 16.277 -7.189 -6.930 1.00 88.31 133 HIS A N 1
ATOM 1122 C CA . HIS A 1 133 ? 16.640 -7.330 -8.342 1.00 88.31 133 HIS A CA 1
ATOM 1123 C C . HIS A 1 133 ? 17.079 -6.004 -8.978 1.00 88.31 133 HIS A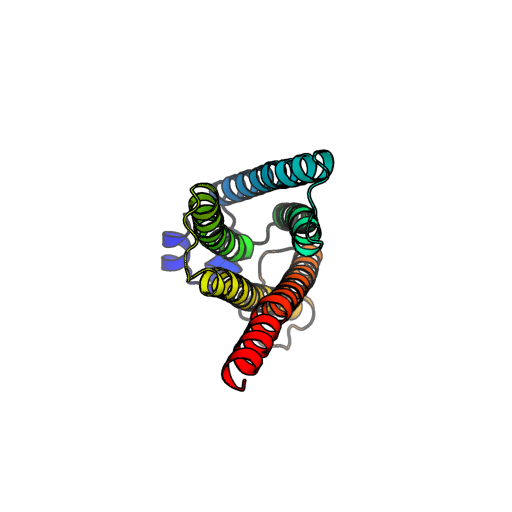 C 1
ATOM 1125 O O . HIS A 1 133 ? 18.049 -5.985 -9.740 1.00 88.31 133 HIS A O 1
ATOM 1131 N N . LEU A 1 134 ? 16.423 -4.891 -8.633 1.00 87.69 134 LEU A N 1
ATOM 1132 C CA . LEU A 1 134 ? 16.824 -3.550 -9.065 1.00 87.69 134 LEU A CA 1
ATOM 1133 C C . LEU A 1 134 ? 18.246 -3.209 -8.586 1.00 87.69 134 LEU A C 1
ATOM 1135 O O . LEU A 1 134 ? 19.095 -2.842 -9.392 1.00 87.69 134 LEU A O 1
ATOM 1139 N N . ILE A 1 135 ? 18.533 -3.387 -7.293 1.00 86.81 135 ILE A N 1
ATOM 1140 C CA . ILE A 1 135 ? 19.844 -3.058 -6.710 1.00 86.81 135 ILE A CA 1
ATOM 1141 C C . ILE A 1 135 ? 20.929 -4.028 -7.194 1.00 86.81 135 ILE A C 1
ATOM 1143 O O . ILE A 1 135 ? 22.030 -3.595 -7.538 1.00 86.81 135 ILE A O 1
ATOM 1147 N N . ALA A 1 136 ? 20.637 -5.331 -7.240 1.00 87.12 136 ALA A N 1
ATOM 1148 C CA . ALA A 1 136 ? 21.586 -6.352 -7.675 1.00 87.12 136 ALA A CA 1
ATOM 1149 C C . ALA A 1 136 ? 22.019 -6.127 -9.129 1.00 87.12 136 ALA A C 1
ATOM 1151 O O . ALA A 1 136 ? 23.211 -6.078 -9.410 1.00 87.12 136 ALA A O 1
ATOM 1152 N N . SER A 1 137 ? 21.072 -5.894 -10.039 1.00 85.62 137 SER A N 1
ATOM 1153 C CA . SER A 1 137 ? 21.397 -5.637 -11.449 1.00 85.62 137 SER A CA 1
ATOM 1154 C C . SER A 1 137 ? 22.182 -4.335 -11.673 1.00 85.62 137 SER A C 1
ATOM 1156 O O . SER A 1 137 ? 22.986 -4.265 -12.604 1.00 85.62 137 SER A O 1
ATOM 1158 N N . ARG A 1 138 ? 21.997 -3.318 -10.818 1.00 84.19 138 ARG A N 1
ATOM 1159 C CA . ARG A 1 138 ? 22.641 -2.005 -10.978 1.00 84.19 138 ARG A CA 1
ATOM 1160 C C . ARG A 1 138 ? 24.017 -1.893 -10.319 1.00 84.19 138 ARG A C 1
ATOM 1162 O O . ARG A 1 138 ? 24.920 -1.314 -10.914 1.00 84.19 138 ARG A O 1
ATOM 1169 N N . TYR A 1 139 ? 24.181 -2.432 -9.111 1.00 85.94 139 TYR A N 1
ATOM 1170 C CA . TYR A 1 139 ? 25.403 -2.263 -8.309 1.00 85.94 139 TYR A CA 1
ATOM 1171 C C . TYR A 1 139 ? 26.222 -3.542 -8.147 1.00 85.94 139 TYR A C 1
ATOM 1173 O O . TYR A 1 139 ? 27.438 -3.480 -7.978 1.00 85.94 139 TYR A O 1
ATOM 1181 N N . TYR A 1 140 ? 25.574 -4.705 -8.182 1.00 80.81 140 TYR A N 1
ATOM 1182 C CA . TYR A 1 140 ? 26.190 -5.976 -7.811 1.00 80.81 140 TYR A CA 1
ATOM 1183 C C . TYR A 1 140 ? 25.894 -7.044 -8.861 1.00 80.81 140 TYR A C 1
ATOM 1185 O O . TYR A 1 140 ? 25.292 -8.071 -8.564 1.00 80.81 140 TYR A O 1
ATOM 1193 N N . GLN A 1 141 ? 26.363 -6.811 -10.089 1.00 77.06 141 GLN A N 1
ATOM 1194 C CA . GLN A 1 141 ? 26.160 -7.700 -11.247 1.00 77.06 141 GLN A CA 1
ATOM 1195 C C . GLN A 1 141 ? 26.677 -9.137 -11.039 1.00 77.06 141 GLN A C 1
ATOM 1197 O O . GLN A 1 141 ? 26.360 -10.034 -11.811 1.00 77.06 141 GLN A O 1
ATOM 1202 N N . TRP A 1 142 ? 27.486 -9.363 -10.001 1.00 78.31 142 TRP A N 1
ATOM 1203 C CA . TRP A 1 142 ? 27.977 -10.679 -9.594 1.00 78.31 142 TRP A CA 1
ATOM 1204 C C . TRP A 1 142 ? 26.955 -11.492 -8.780 1.00 78.31 142 TRP A C 1
ATOM 1206 O O . TRP A 1 142 ? 27.151 -12.691 -8.583 1.00 78.31 142 TRP A O 1
ATOM 1216 N N . LEU A 1 143 ? 25.878 -10.868 -8.291 1.00 81.19 143 LEU A N 1
ATOM 1217 C CA . LEU A 1 143 ? 24.781 -11.552 -7.613 1.00 81.19 143 LEU A CA 1
ATOM 1218 C C . LEU A 1 143 ? 23.778 -12.116 -8.633 1.00 81.19 143 LEU A C 1
ATOM 1220 O O . LEU A 1 143 ? 23.511 -11.479 -9.653 1.00 81.19 143 LEU A O 1
ATOM 1224 N N . PRO A 1 144 ? 23.169 -13.282 -8.355 1.00 77.56 144 PRO A N 1
ATOM 1225 C CA . PRO A 1 144 ? 22.172 -13.866 -9.242 1.00 77.56 144 PRO A CA 1
ATOM 1226 C C . PRO A 1 144 ? 20.928 -12.969 -9.322 1.00 77.56 144 PRO A C 1
ATOM 1228 O O . PRO A 1 144 ? 20.207 -12.798 -8.339 1.00 77.56 144 PRO A O 1
ATOM 1231 N N . HIS A 1 145 ? 20.655 -1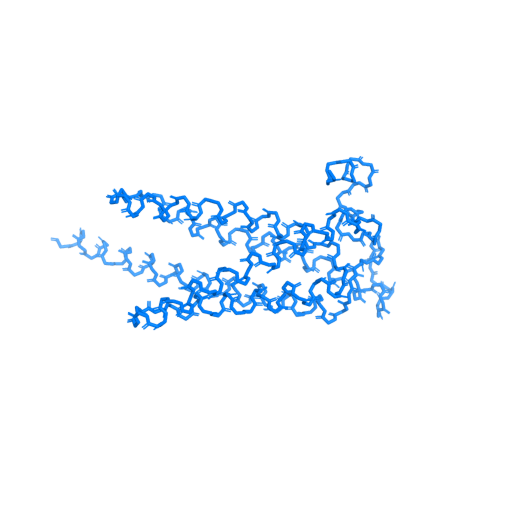2.423 -10.509 1.00 77.75 145 HIS A N 1
ATOM 1232 C CA . HIS A 1 145 ? 19.464 -11.623 -10.790 1.00 77.75 145 HIS A CA 1
ATOM 1233 C C . HIS A 1 145 ? 18.775 -12.090 -12.081 1.00 77.75 145 HIS A C 1
ATOM 1235 O O . HIS A 1 145 ? 19.423 -12.349 -13.092 1.00 77.75 145 HIS A O 1
ATOM 1241 N N . CYS A 1 146 ? 17.442 -12.149 -12.085 1.00 68.25 146 CYS A N 1
ATOM 1242 C CA . CYS A 1 146 ? 16.651 -12.530 -13.267 1.00 68.25 146 CYS A CA 1
ATOM 1243 C C . CYS A 1 146 ? 16.377 -11.365 -14.249 1.00 68.25 146 CYS A C 1
ATOM 1245 O O . CYS A 1 146 ? 15.521 -11.482 -15.120 1.00 68.25 146 CYS A O 1
ATOM 1247 N N . GLY A 1 147 ? 17.084 -10.237 -14.104 1.00 74.56 147 GLY A N 1
ATOM 1248 C CA . GLY A 1 147 ? 16.935 -9.024 -14.919 1.00 74.56 147 GLY A CA 1
ATOM 1249 C C . GLY A 1 147 ? 16.787 -7.762 -14.064 1.00 74.56 147 GLY A C 1
ATOM 1250 O O . GLY A 1 147 ? 16.819 -7.836 -12.835 1.00 74.56 147 GLY A O 1
ATOM 1251 N N . THR A 1 148 ? 16.627 -6.609 -14.714 1.00 80.12 148 THR A N 1
ATOM 1252 C CA . THR A 1 148 ? 16.322 -5.325 -14.062 1.00 80.12 148 THR A CA 1
ATOM 1253 C C . THR A 1 148 ? 14.814 -5.197 -13.834 1.00 80.12 148 THR A C 1
ATOM 1255 O O . THR A 1 148 ? 14.027 -5.585 -14.698 1.00 80.12 148 THR A O 1
ATOM 1258 N N . CYS A 1 149 ? 14.399 -4.628 -12.700 1.00 83.75 149 CYS A N 1
ATOM 1259 C CA . CYS A 1 149 ? 12.991 -4.316 -12.436 1.00 83.75 149 CYS A CA 1
ATOM 1260 C C . CYS A 1 149 ? 12.701 -2.833 -12.695 1.00 83.75 149 CYS A C 1
ATOM 1262 O O . CYS A 1 149 ? 13.532 -1.982 -12.401 1.00 83.75 149 CYS A O 1
ATOM 1264 N N . ALA A 1 150 ? 11.520 -2.533 -13.227 1.00 84.38 150 ALA A N 1
ATOM 1265 C CA . ALA A 1 150 ? 11.042 -1.180 -13.478 1.00 84.38 150 ALA A CA 1
ATOM 1266 C C . ALA A 1 150 ? 10.757 -0.435 -12.168 1.00 84.38 150 ALA A C 1
ATOM 1268 O O . ALA A 1 150 ? 10.004 -0.925 -11.317 1.00 84.38 150 ALA A O 1
ATOM 1269 N N . GLY A 1 151 ? 11.327 0.759 -12.030 1.00 83.06 151 GLY A N 1
ATOM 1270 C CA . GLY A 1 151 ? 11.171 1.599 -10.848 1.00 83.06 151 GLY A CA 1
ATOM 1271 C C . GLY A 1 151 ? 12.405 2.451 -10.570 1.00 83.06 151 GLY A C 1
ATOM 1272 O O . GLY A 1 151 ? 13.528 2.058 -10.886 1.00 83.06 151 GLY A O 1
ATOM 1273 N N . THR A 1 152 ? 12.216 3.603 -9.929 1.00 86.31 152 THR A N 1
ATOM 1274 C CA . THR A 1 152 ? 13.336 4.366 -9.363 1.00 86.31 152 THR A CA 1
ATOM 1275 C C . THR A 1 152 ? 13.757 3.782 -8.013 1.00 86.31 152 THR A C 1
ATOM 1277 O O . THR A 1 152 ? 12.937 3.288 -7.237 1.00 86.31 152 THR A O 1
ATOM 1280 N N . GLU A 1 153 ? 15.051 3.855 -7.698 1.00 86.06 153 GLU A N 1
ATOM 1281 C CA . GLU A 1 153 ? 15.586 3.358 -6.420 1.00 86.06 153 GLU A CA 1
ATOM 1282 C C . GLU A 1 153 ? 14.974 4.070 -5.221 1.00 86.06 153 GLU A C 1
ATOM 1284 O O . GLU A 1 153 ? 14.653 3.435 -4.219 1.00 86.06 153 GLU A O 1
ATOM 1289 N N . GLU A 1 154 ? 14.764 5.380 -5.338 1.00 87.31 154 GLU A N 1
ATOM 1290 C CA . GLU A 1 154 ? 14.141 6.181 -4.291 1.00 87.31 154 GLU A CA 1
ATOM 1291 C C . GLU A 1 154 ? 12.724 5.684 -3.991 1.00 87.31 154 GLU A C 1
ATOM 1293 O O . GLU A 1 154 ? 12.386 5.458 -2.828 1.00 87.31 154 GLU A O 1
ATOM 1298 N N . ALA A 1 155 ? 11.913 5.432 -5.027 1.00 88.06 155 ALA A N 1
ATOM 1299 C CA . ALA A 1 155 ? 10.566 4.895 -4.859 1.00 88.06 155 ALA A CA 1
ATOM 1300 C C . ALA A 1 155 ? 10.588 3.478 -4.263 1.00 88.06 155 ALA A C 1
ATOM 1302 O O . ALA A 1 155 ? 9.755 3.162 -3.407 1.00 88.06 155 ALA A O 1
ATOM 1303 N N . ALA A 1 156 ? 11.547 2.638 -4.661 1.00 88.25 156 ALA A N 1
ATOM 1304 C CA . ALA A 1 156 ? 11.697 1.278 -4.149 1.00 88.25 156 ALA A CA 1
ATOM 1305 C C . ALA A 1 156 ? 12.100 1.251 -2.661 1.00 88.25 156 ALA A C 1
ATOM 1307 O O . ALA A 1 156 ? 11.454 0.579 -1.851 1.00 88.25 156 ALA A O 1
ATOM 1308 N N . ILE A 1 157 ? 13.114 2.031 -2.273 1.00 90.00 157 ILE A N 1
ATOM 1309 C CA . ILE A 1 157 ? 13.594 2.130 -0.884 1.00 90.00 157 ILE A CA 1
ATOM 1310 C C . ILE A 1 157 ? 12.518 2.756 0.006 1.00 90.00 157 ILE A C 1
ATOM 1312 O O . ILE A 1 157 ? 12.237 2.248 1.095 1.00 90.00 157 ILE A O 1
ATOM 1316 N N . PHE A 1 158 ? 11.876 3.827 -0.463 1.00 90.62 158 PHE A N 1
ATOM 1317 C CA . PHE A 1 158 ? 10.796 4.479 0.270 1.00 90.62 158 PHE A CA 1
ATOM 1318 C C . PHE A 1 158 ? 9.597 3.544 0.471 1.00 90.62 158 PHE A C 1
ATOM 1320 O O . PHE A 1 158 ? 9.077 3.442 1.584 1.00 90.62 158 PHE A O 1
ATOM 1327 N N . GLY A 1 159 ? 9.205 2.803 -0.572 1.00 89.44 159 GLY A N 1
ATOM 1328 C CA . GLY A 1 159 ? 8.166 1.777 -0.488 1.00 89.44 159 GLY A CA 1
ATOM 1329 C C . GLY A 1 159 ? 8.503 0.694 0.534 1.00 89.44 159 GLY A C 1
ATOM 1330 O O . GLY A 1 159 ? 7.705 0.430 1.434 1.00 89.44 159 GLY A O 1
ATOM 1331 N N . CYS A 1 160 ? 9.714 0.134 0.468 1.00 91.88 160 CYS A N 1
ATOM 1332 C CA . CYS A 1 160 ? 10.210 -0.836 1.445 1.00 91.88 160 CYS A CA 1
ATOM 1333 C C . CYS A 1 160 ? 10.101 -0.318 2.888 1.00 91.88 160 CYS A C 1
ATOM 1335 O O . CYS A 1 160 ? 9.570 -1.006 3.765 1.00 91.88 160 CYS A O 1
ATOM 1337 N N . ALA A 1 161 ? 10.593 0.897 3.139 1.00 93.12 161 ALA A N 1
ATOM 1338 C CA . ALA A 1 161 ? 10.619 1.488 4.472 1.00 93.12 161 ALA A CA 1
ATOM 1339 C C . ALA A 1 161 ? 9.205 1.733 5.025 1.00 93.12 161 ALA A C 1
ATOM 1341 O O . ALA A 1 161 ? 8.921 1.380 6.175 1.00 93.12 161 ALA A O 1
ATOM 1342 N N . LEU A 1 162 ? 8.302 2.286 4.209 1.00 91.75 162 LEU A N 1
ATOM 1343 C CA . LEU A 1 162 ? 6.929 2.573 4.626 1.00 91.75 162 LEU A CA 1
ATOM 1344 C C . LEU A 1 162 ? 6.095 1.313 4.860 1.00 91.75 162 LEU A C 1
ATOM 1346 O O . LEU A 1 162 ? 5.422 1.211 5.884 1.00 91.75 162 LEU A O 1
ATOM 1350 N N . LEU A 1 163 ? 6.145 0.330 3.958 1.00 91.00 163 LEU A N 1
ATOM 1351 C CA . LEU A 1 163 ? 5.387 -0.910 4.150 1.00 91.00 163 LEU A CA 1
ATOM 1352 C C . LEU A 1 163 ? 5.865 -1.665 5.400 1.00 91.00 163 LEU A C 1
ATOM 1354 O O . LEU A 1 163 ? 5.054 -2.226 6.140 1.00 91.00 163 LEU A O 1
ATOM 1358 N N . SER A 1 164 ? 7.169 -1.612 5.687 1.00 93.00 164 SER A N 1
ATOM 1359 C CA . SER A 1 164 ? 7.743 -2.194 6.904 1.00 93.00 164 SER A CA 1
ATOM 1360 C C . SER A 1 164 ? 7.225 -1.497 8.159 1.00 93.00 164 SER A C 1
ATOM 1362 O O . SER A 1 164 ? 6.842 -2.161 9.127 1.00 93.00 164 SER A O 1
ATOM 1364 N N . SER A 1 165 ? 7.166 -0.160 8.149 1.00 93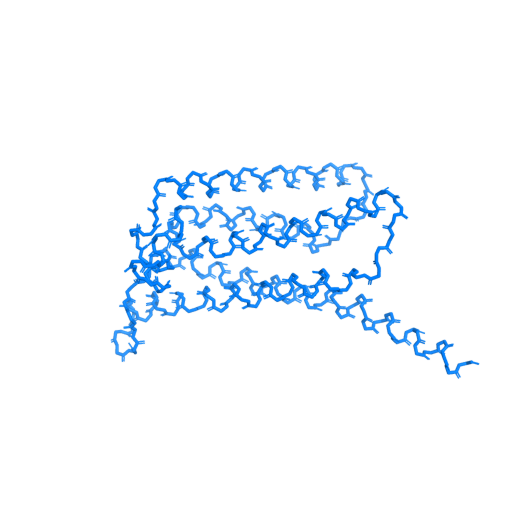.50 165 SER A N 1
ATOM 1365 C CA . SER A 1 165 ? 6.642 0.600 9.286 1.00 93.50 165 SER A CA 1
ATOM 1366 C C . SER A 1 165 ? 5.157 0.301 9.522 1.00 93.50 165 SER A C 1
ATOM 1368 O O . SER A 1 165 ? 4.744 0.117 10.671 1.00 93.50 165 SER A O 1
ATOM 1370 N N . TYR A 1 166 ? 4.363 0.145 8.459 1.00 91.69 166 TYR A N 1
ATOM 1371 C CA . TYR A 1 166 ? 2.957 -0.250 8.560 1.00 91.69 166 TYR A CA 1
ATOM 1372 C C . TYR A 1 166 ? 2.784 -1.633 9.171 1.00 91.69 166 TYR A C 1
ATOM 1374 O O . TYR A 1 166 ? 2.015 -1.771 10.126 1.00 91.69 166 TYR A O 1
ATOM 1382 N N . LEU A 1 167 ? 3.525 -2.637 8.696 1.00 92.19 167 LEU A N 1
ATOM 1383 C CA . LEU A 1 167 ? 3.445 -3.987 9.252 1.00 92.19 167 LEU A CA 1
ATOM 1384 C C . LEU A 1 167 ? 3.705 -3.980 10.767 1.00 92.19 167 LEU A C 1
ATOM 1386 O O . LEU A 1 167 ? 2.922 -4.547 11.534 1.00 92.19 167 LEU A O 1
ATOM 1390 N N . LEU A 1 168 ? 4.751 -3.281 11.216 1.00 93.12 168 LEU A N 1
ATOM 1391 C CA . LEU A 1 168 ? 5.076 -3.163 12.640 1.00 93.12 168 LEU A CA 1
ATOM 1392 C C . LEU A 1 168 ? 3.949 -2.502 13.441 1.00 93.12 168 LEU A C 1
ATOM 1394 O O . LEU A 1 168 ? 3.565 -3.002 14.504 1.00 93.12 168 LEU A O 1
ATOM 1398 N N . LEU A 1 169 ? 3.385 -1.405 12.932 1.00 89.38 169 LEU A N 1
ATOM 1399 C CA . LEU A 1 169 ? 2.301 -0.697 13.609 1.00 89.38 169 LEU A CA 1
ATOM 1400 C C . LEU A 1 169 ? 1.011 -1.537 13.672 1.00 89.38 169 LEU A C 1
ATOM 1402 O O . LEU A 1 169 ? 0.329 -1.532 14.701 1.00 89.38 169 LEU A O 1
ATOM 1406 N N . PHE A 1 170 ? 0.697 -2.311 12.628 1.00 88.62 170 PHE A N 1
ATOM 1407 C CA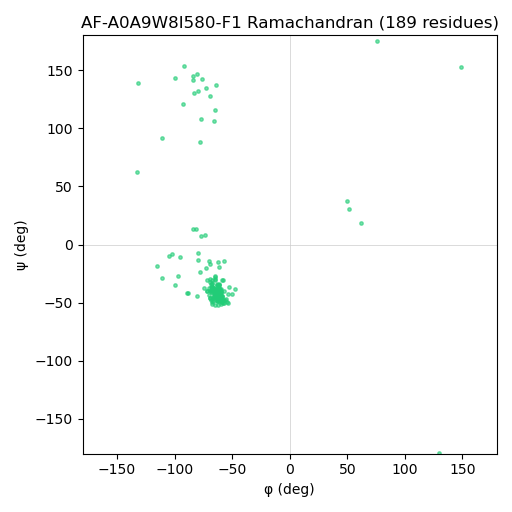 . PHE A 1 170 ? -0.453 -3.222 12.616 1.00 88.62 170 PHE A CA 1
ATOM 1408 C C . PHE A 1 170 ? -0.266 -4.416 13.558 1.00 88.62 170 PHE A C 1
ATOM 1410 O O . PHE A 1 170 ? -1.199 -4.774 14.286 1.00 88.62 170 PHE A O 1
ATOM 1417 N N . ILE A 1 171 ? 0.937 -4.993 13.625 1.00 90.31 171 ILE A N 1
ATOM 1418 C CA . ILE A 1 171 ? 1.273 -6.032 14.611 1.00 90.31 171 ILE A CA 1
ATOM 1419 C C . ILE A 1 171 ? 1.131 -5.471 16.030 1.00 90.31 171 ILE A C 1
ATOM 1421 O O . ILE A 1 171 ? 0.487 -6.090 16.884 1.00 90.31 171 ILE A O 1
ATOM 1425 N N . GLN A 1 172 ? 1.661 -4.271 16.280 1.00 89.75 172 GLN A N 1
ATOM 1426 C CA . GLN A 1 172 ? 1.550 -3.616 17.581 1.00 89.75 172 GLN A CA 1
ATOM 1427 C C . GLN A 1 172 ? 0.082 -3.347 17.951 1.00 89.75 172 GLN A C 1
ATOM 1429 O O . GLN A 1 172 ? -0.333 -3.600 19.088 1.00 89.75 172 GLN A O 1
ATOM 1434 N N . PHE A 1 173 ? -0.730 -2.880 17.001 1.00 87.69 173 PHE A N 1
ATOM 1435 C CA . PHE A 1 173 ? -2.169 -2.693 17.184 1.00 87.69 173 PHE A CA 1
ATOM 1436 C C . PHE A 1 173 ? -2.882 -4.012 17.515 1.00 87.69 173 PHE A C 1
ATOM 1438 O O . PHE A 1 173 ? -3.692 -4.063 18.451 1.00 87.69 173 PHE A O 1
ATOM 1445 N N . PHE A 1 174 ? -2.558 -5.090 16.797 1.00 87.19 174 PHE A N 1
ATOM 1446 C CA . PHE A 1 174 ? -3.136 -6.412 17.016 1.00 87.19 174 PHE A CA 1
ATOM 1447 C C . PHE A 1 174 ? -2.808 -6.944 18.414 1.00 87.19 174 PHE A C 1
ATOM 1449 O O . PHE A 1 174 ? -3.713 -7.349 19.149 1.00 87.19 174 PHE A O 1
ATOM 1456 N N . GLN A 1 175 ? -1.541 -6.878 18.825 1.00 88.31 175 GLN A N 1
ATOM 1457 C CA . GLN A 1 175 ? -1.110 -7.298 20.160 1.00 88.31 175 GLN A CA 1
ATOM 1458 C C . GLN A 1 175 ? -1.800 -6.476 21.257 1.00 88.31 175 GLN A C 1
ATOM 1460 O O . GLN A 1 175 ? -2.363 -7.035 22.202 1.00 88.31 175 GLN A O 1
ATOM 1465 N N . ARG A 1 176 ? -1.832 -5.143 21.120 1.00 85.69 176 ARG A N 1
ATOM 1466 C CA . ARG A 1 176 ? -2.482 -4.258 22.101 1.00 85.69 176 ARG A CA 1
ATOM 1467 C C . ARG A 1 176 ? -3.980 -4.541 22.232 1.00 85.69 176 ARG A C 1
ATOM 1469 O O . ARG A 1 176 ? -4.490 -4.545 23.350 1.00 85.69 176 ARG A O 1
ATOM 1476 N N . THR A 1 177 ? -4.667 -4.801 21.123 1.00 84.62 177 THR A N 1
ATOM 1477 C CA . THR A 1 177 ? -6.126 -4.986 21.095 1.00 84.62 177 THR A CA 1
ATOM 1478 C C . THR A 1 177 ? -6.547 -6.390 21.521 1.00 84.62 177 THR A C 1
ATOM 1480 O O . THR A 1 177 ? -7.494 -6.547 22.293 1.00 84.62 177 THR A O 1
ATOM 1483 N N . TYR A 1 178 ? -5.862 -7.426 21.034 1.00 82.94 178 TYR A N 1
ATOM 1484 C CA . TYR A 1 178 ? -6.299 -8.810 21.216 1.00 82.94 178 TYR A CA 1
ATOM 1485 C C . TYR A 1 178 ? -5.570 -9.531 22.352 1.00 82.94 178 TYR A C 1
ATOM 1487 O O . TYR A 1 178 ? -6.225 -10.292 23.065 1.00 82.94 178 TYR A O 1
ATOM 1495 N N . SER A 1 179 ? -4.284 -9.266 22.608 1.00 77.81 179 SER A N 1
ATOM 1496 C CA . SER A 1 179 ? -3.564 -9.927 23.711 1.00 77.81 179 SER A CA 1
ATOM 1497 C C . SER A 1 179 ? -4.017 -9.407 25.079 1.00 77.81 179 SER A C 1
ATOM 1499 O O . SER A 1 179 ? -4.262 -10.204 25.984 1.00 77.81 179 SER A O 1
ATOM 1501 N N . LYS A 1 180 ? -4.256 -8.093 25.229 1.00 69.06 180 LYS A N 1
ATOM 1502 C CA . LYS A 1 180 ? -4.825 -7.530 26.473 1.00 69.06 180 LYS A CA 1
ATOM 1503 C C . LYS A 1 180 ? -6.247 -8.033 26.741 1.00 69.06 180 LYS A C 1
ATOM 1505 O O . LYS A 1 180 ? -6.587 -8.362 27.875 1.00 69.06 180 LYS A O 1
ATOM 1510 N N . ARG A 1 181 ? -7.067 -8.159 25.693 1.00 66.50 181 ARG A N 1
ATOM 1511 C CA . ARG A 1 181 ? -8.440 -8.677 25.796 1.00 66.50 181 ARG A CA 1
ATOM 1512 C C . ARG A 1 181 ? -8.469 -10.164 26.155 1.00 66.50 181 ARG A C 1
ATOM 1514 O O . ARG A 1 181 ? -9.323 -10.582 26.931 1.00 66.50 181 ARG A O 1
ATOM 1521 N N . GLN A 1 182 ? -7.524 -10.954 25.644 1.00 64.62 182 GLN A N 1
ATOM 1522 C CA . GLN A 1 182 ? -7.356 -12.357 26.036 1.00 64.62 182 GLN A CA 1
ATOM 1523 C C . GLN A 1 182 ? -6.868 -12.501 27.483 1.00 64.62 182 GLN A C 1
ATOM 1525 O O . GLN A 1 182 ? -7.396 -13.345 28.204 1.00 64.62 182 GLN A O 1
ATOM 1530 N N . ALA A 1 183 ? -5.933 -11.658 27.933 1.00 67.06 183 ALA A N 1
ATOM 1531 C CA . ALA A 1 183 ? -5.473 -11.647 29.323 1.00 67.06 183 ALA A CA 1
ATOM 1532 C C . ALA A 1 183 ? -6.607 -11.293 30.306 1.00 67.06 183 ALA A C 1
ATOM 1534 O O . ALA A 1 183 ? -6.783 -11.980 31.311 1.00 67.06 183 ALA A O 1
ATOM 1535 N N . ALA A 1 184 ? -7.431 -10.289 29.985 1.00 68.31 184 ALA A N 1
ATOM 1536 C CA . ALA A 1 184 ? -8.610 -9.934 30.779 1.00 68.31 184 ALA A CA 1
ATOM 1537 C C . ALA A 1 184 ? -9.654 -11.067 30.811 1.00 68.31 184 ALA A C 1
ATOM 1539 O O . ALA A 1 184 ? -10.160 -11.415 31.874 1.00 68.31 184 ALA A O 1
ATOM 1540 N N . LYS A 1 185 ? -9.923 -11.704 29.662 1.00 68.81 185 LYS A N 1
ATOM 1541 C CA . LYS A 1 185 ? -10.866 -12.831 29.560 1.00 68.81 185 LYS A CA 1
ATOM 1542 C C . LYS A 1 185 ? -10.376 -14.089 30.293 1.00 68.81 185 LYS A C 1
ATOM 1544 O O . LYS A 1 185 ? -11.202 -14.857 30.770 1.00 68.81 185 LYS A O 1
ATOM 1549 N N . ARG A 1 186 ? -9.056 -14.307 30.380 1.00 69.69 186 ARG A N 1
ATOM 1550 C CA . ARG A 1 186 ? -8.456 -15.384 31.189 1.00 69.69 186 ARG A CA 1
ATOM 1551 C C . ARG A 1 186 ? -8.640 -15.128 32.683 1.00 69.69 186 ARG A C 1
ATOM 1553 O O . ARG A 1 186 ? -9.127 -16.022 33.354 1.00 69.69 186 ARG A O 1
ATOM 1560 N N . LYS A 1 187 ? -8.353 -13.914 33.176 1.00 64.75 187 LYS A N 1
ATOM 1561 C CA . LYS A 1 187 ? -8.562 -13.554 34.594 1.00 64.75 187 LYS A CA 1
ATOM 1562 C C . LYS A 1 187 ? -10.012 -13.758 35.051 1.00 64.75 187 LYS A C 1
ATOM 1564 O O . LYS A 1 187 ? -10.229 -14.286 36.128 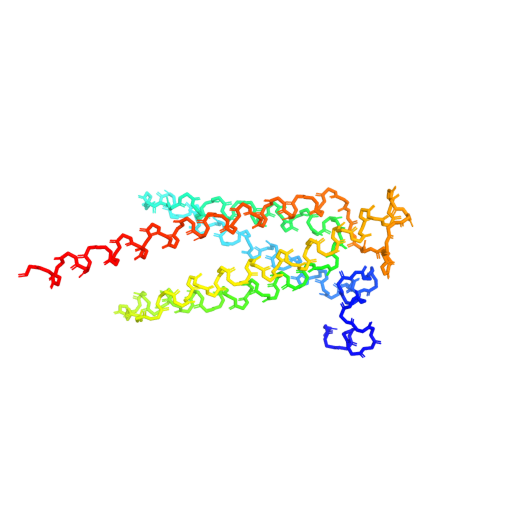1.00 64.75 187 LYS A O 1
ATOM 1569 N N . LEU A 1 188 ? -10.982 -13.421 34.197 1.00 70.12 188 LEU A N 1
ATOM 1570 C CA . LEU A 1 188 ? -12.416 -13.597 34.468 1.00 70.12 188 LEU A CA 1
ATOM 1571 C C . LEU A 1 188 ? -12.896 -15.061 34.474 1.00 70.12 188 LEU A C 1
ATOM 1573 O O . LEU A 1 188 ? -14.018 -15.316 34.878 1.00 70.12 188 LEU A O 1
ATOM 1577 N N . LYS A 1 189 ? -12.094 -16.006 33.963 1.00 66.94 189 LYS A N 1
ATOM 1578 C CA . LYS A 1 189 ? -12.378 -17.453 34.012 1.00 66.94 189 LYS A CA 1
ATOM 1579 C C . LYS A 1 189 ? -11.704 -18.158 35.194 1.00 66.94 189 LYS A C 1
ATOM 1581 O O . LYS A 1 189 ? -11.929 -19.345 35.386 1.00 66.94 189 LYS A O 1
ATOM 1586 N N . THR A 1 190 ? -10.793 -17.475 35.885 1.00 63.84 190 THR A N 1
ATOM 1587 C CA . THR A 1 190 ? -10.030 -18.011 37.026 1.00 63.84 190 THR A CA 1
ATOM 1588 C C . THR A 1 190 ? -10.589 -17.515 38.368 1.00 63.84 190 THR A C 1
ATOM 1590 O O . THR A 1 190 ? -10.146 -17.987 39.408 1.00 63.84 190 THR A O 1
ATOM 1593 N N . GLN A 1 191 ? -11.542 -16.577 38.335 1.00 49.34 191 GLN A N 1
ATOM 1594 C CA . GLN A 1 191 ? -12.429 -16.204 39.442 1.00 49.34 191 GLN A CA 1
ATOM 1595 C C . GLN A 1 191 ? -13.763 -16.928 39.279 1.00 49.34 191 GLN A C 1
ATOM 1597 O O . GLN A 1 191 ? -14.366 -17.247 40.321 1.00 49.34 191 GLN A O 1
#

InterPro domains:
  IPR002076 ELO family [PF01151] (3-185)
  IPR002076 ELO family [PTHR11157] (15-180)
  IPR030457 ELO family, conserved site [PS01188] (53-61)

Sequence (191 aa):
ELAPIISEGGLFYAICSEKAWTQRLEVLYYLNYLTKWVEFIDTVFLALKKKPLQFLHVYHHTLTMVLCFTQLNGTTSVSWVVITLNLFVHVVMYFYYFLASCRIYPWWKKYVTTLQITQFIIDLGFVYFCTYHLIASRYYQWLPHCGTCAGTEEAAIFGCALLSSYLLLFIQFFQRTYSKRQAAKRKLKTQ

Foldseek 3Di:
DQVVQCVPVNPCCQQFPLVVLDPVVLVVLVVLLVVLVVLVVVVVVCVVVVHDDDPLSNLCSVVVNVLSVQCSVFSRSNVCLLSVLVVVLVVVVVVQVVCVVVVRHDPCPLVSLVSVLVSLVVSLVSLVLLLCLQCCVPPPVVDDHPHHGRTDNVSSVSSNVSSVVSSVVSVVVSCVPPVVVVVVVVVVVVD

Solvent-accessible surface area (backbone atoms only — not comparable to full-atom values): 10330 Å² total; per-residue (Å²): 120,66,67,64,45,32,74,75,56,32,67,65,37,39,35,21,29,58,82,56,58,37,74,69,54,51,53,52,53,51,53,52,44,54,50,39,54,55,58,38,49,55,52,51,53,39,52,75,66,69,48,91,75,55,67,68,56,57,55,46,45,56,51,50,45,53,47,46,52,40,36,64,77,25,56,33,24,46,49,57,60,48,51,54,51,48,51,55,49,45,54,56,48,51,50,52,52,51,38,46,73,73,73,42,79,68,87,58,58,63,56,54,55,49,50,52,51,51,48,43,55,53,42,49,53,54,51,50,52,46,41,51,23,34,49,29,53,71,77,35,72,89,50,97,55,100,49,69,32,32,48,36,68,67,36,43,53,50,48,52,53,51,52,50,53,48,44,52,52,50,52,51,48,47,47,62,60,50,50,52,51,49,54,54,56,49,56,69,71,76,108

Mean predicted aligned error: 6.8 Å

Organism: NCBI:txid2650707